Protein AF-A0A4Q3VP09-F1 (afdb_monomer)

Sequence (191 aa):
MNLPRAIVLAGLAGCAVAASAQRLESNSFVRKPVNSRAELLKHFDNDPVVRARYAKHFGASEAAVRDMFSELKTEELKASGRYLVYNYQPDGRIGSRRLFYTRSEKVLTDASGRPVLRLACGNPMVAGFYLPKPPTLVSRTPIVGIPMDEEAELTIIETIEPSAYIETDLAYFVPSEEAAQPLVPTAQLVP

Nearest PDB structures (foldseek):
  1kvz-assembly1_A  TM=5.085E-01  e=4.734E+00  Aquarana catesbeiana
  8apo-assembly1_As  TM=3.497E-01  e=2.730E+00  Polytomella magna

Solvent-accessible surface area (backbone atoms only — not comparable to full-atom values): 12478 Å² total; per-residue (Å²): 138,89,86,82,89,77,89,81,82,80,78,81,82,76,82,79,80,79,77,78,80,66,79,63,55,84,41,35,47,42,95,62,57,26,91,45,66,68,50,44,50,50,46,41,77,74,28,71,68,34,31,53,49,48,21,63,50,36,74,41,54,59,66,59,52,50,53,50,56,70,66,41,39,84,43,55,36,90,58,58,46,75,40,55,36,40,33,40,42,96,88,70,47,78,47,75,44,79,45,80,46,55,49,66,44,56,23,28,17,44,95,86,66,50,60,42,26,36,34,58,34,52,24,34,40,59,70,31,92,65,70,76,76,76,78,81,74,76,77,78,68,79,82,72,86,71,85,89,83,75,90,74,77,80,77,80,76,79,82,78,74,80,76,78,81,79,81,74,80,77,78,76,80,73,81,69,81,82,76,74,68,79,86,72,82,78,81,77,81,79,132

pLDDT: mean 76.1, std 19.12, range [42.34, 96.56]

Mean predicted aligned error: 17.85 Å

Secondary structure (DSSP, 8-state):
---------------------PPPPTT-SSSS---SHHHHHHHHHH-HHHHHHHHHHHTS-HHHHHHHHHH-EEEE-SS-EEEEEEEE-TTSPEEEEEEEE-TT-EEEE-TT--EEEETTT--BSS-S--------------------------------PPPPP-----------GGG------------

Foldseek 3Di:
DDDDDDPPPDDPPDDPPPDPQLDADPQFLFPGWFDDLVSVLVSLVPPVSSLVLLCVFQVHHSVQSSVQSVQWDKDWAPAWDWFWWWGQDPVRDIDIDTDTDGTRQIATAHPVRHGQARRGRRIGRDGNNDGDDDPPPPPPPPCPDDDDDDPPDPPPDDPDPPPDDPPPPPPPPPPDPVPPDDPDDDPDDDD

Radius of gyration: 29.73 Å; Cα contacts (8 Å, |Δi|>4): 210; chains: 1; bounding box: 98×103×40 Å

Structure (mmCIF, N/CA/C/O backbone):
data_AF-A0A4Q3VP09-F1
#
_entry.id   AF-A0A4Q3VP09-F1
#
loop_
_atom_site.group_PDB
_atom_site.id
_atom_site.type_symbol
_atom_site.label_atom_id
_atom_site.label_alt_id
_atom_site.label_comp_id
_atom_site.label_asym_id
_atom_site.label_entity_id
_atom_site.label_seq_id
_atom_site.pdbx_PDB_ins_code
_atom_site.Cartn_x
_atom_site.Cartn_y
_atom_site.Cartn_z
_atom_site.occupancy
_atom_site.B_iso_or_equiv
_atom_site.auth_seq_id
_atom_site.auth_comp_id
_atom_site.auth_asym_id
_atom_site.auth_atom_id
_atom_site.pdbx_PDB_model_num
ATOM 1 N N . MET A 1 1 ? -67.693 37.728 -4.112 1.00 42.34 1 MET A N 1
ATOM 2 C CA . MET A 1 1 ? -67.600 36.305 -3.717 1.00 42.34 1 MET A CA 1
ATOM 3 C C . MET A 1 1 ? -66.131 35.931 -3.658 1.00 42.34 1 MET A C 1
ATOM 5 O O . MET A 1 1 ? -65.449 36.049 -4.663 1.00 42.34 1 MET A O 1
ATOM 9 N N . ASN A 1 2 ? -65.652 35.584 -2.464 1.00 53.09 2 ASN A N 1
ATOM 10 C CA . ASN A 1 2 ? -64.274 35.184 -2.182 1.00 53.09 2 ASN A CA 1
ATOM 11 C C . ASN A 1 2 ? -64.098 33.680 -2.440 1.00 53.09 2 ASN A C 1
ATOM 13 O O . ASN A 1 2 ? -64.934 32.907 -1.975 1.00 53.09 2 ASN A O 1
ATOM 17 N N . LEU A 1 3 ? -62.987 33.265 -3.061 1.00 48.75 3 LEU A N 1
ATOM 18 C CA . LEU A 1 3 ? -62.379 31.956 -2.796 1.00 48.75 3 LEU A CA 1
ATOM 19 C C . LEU A 1 3 ? -60.841 32.019 -2.976 1.00 48.75 3 LEU A C 1
ATOM 21 O O . LEU A 1 3 ? -60.387 32.706 -3.890 1.00 48.75 3 LEU A O 1
ATOM 25 N N . PRO A 1 4 ? -60.038 31.370 -2.106 1.00 67.31 4 PRO A N 1
ATOM 26 C CA . PRO A 1 4 ? -58.605 31.638 -1.956 1.00 67.31 4 PRO A CA 1
ATOM 27 C C . PRO A 1 4 ? -57.710 30.433 -2.329 1.00 67.31 4 PRO A C 1
ATOM 29 O O . PRO A 1 4 ? -58.223 29.370 -2.667 1.00 67.31 4 PRO A O 1
ATOM 32 N N . ARG A 1 5 ? -56.393 30.585 -2.073 1.00 51.34 5 ARG A N 1
ATOM 33 C CA . ARG A 1 5 ? -55.360 29.531 -1.875 1.00 51.34 5 ARG A CA 1
ATOM 34 C C . ARG A 1 5 ? -54.822 28.877 -3.156 1.00 51.34 5 ARG A C 1
ATOM 36 O O . ARG A 1 5 ? -55.572 28.568 -4.058 1.00 51.34 5 ARG A O 1
ATOM 43 N N . ALA A 1 6 ? -53.544 28.552 -3.295 1.00 50.00 6 ALA A N 1
ATOM 44 C CA . ALA A 1 6 ? -52.339 28.752 -2.500 1.00 50.00 6 ALA A CA 1
ATOM 45 C C . ALA A 1 6 ? -51.175 28.406 -3.446 1.00 50.00 6 ALA A C 1
ATOM 47 O O . ALA A 1 6 ? -51.223 27.384 -4.128 1.00 50.00 6 ALA A O 1
ATOM 48 N N . ILE A 1 7 ? -50.143 29.245 -3.503 1.00 54.84 7 ILE A N 1
ATOM 49 C CA . ILE A 1 7 ? -48.912 28.936 -4.235 1.00 54.84 7 ILE A CA 1
ATOM 50 C C . ILE A 1 7 ? -48.104 27.982 -3.351 1.00 54.84 7 ILE A C 1
ATOM 52 O O . ILE A 1 7 ? -47.515 28.398 -2.355 1.00 54.84 7 ILE A O 1
ATOM 56 N N . VAL A 1 8 ? -48.118 26.690 -3.682 1.00 49.97 8 VAL A N 1
ATOM 57 C CA . VAL A 1 8 ? -47.241 25.691 -3.062 1.00 49.97 8 VAL A CA 1
ATOM 58 C C . VAL A 1 8 ? -45.869 25.806 -3.724 1.00 49.97 8 VAL A C 1
ATOM 60 O O . VAL A 1 8 ? -45.614 25.226 -4.775 1.00 49.97 8 VAL A O 1
ATOM 63 N N . LEU A 1 9 ? -44.984 26.590 -3.111 1.00 51.78 9 LEU A N 1
ATOM 64 C CA . LEU A 1 9 ? -43.550 26.566 -3.395 1.00 51.78 9 LEU A CA 1
ATOM 65 C C . LEU A 1 9 ? -42.955 25.320 -2.723 1.00 51.78 9 LEU A C 1
ATOM 67 O O . LEU A 1 9 ? -42.645 25.321 -1.534 1.00 51.78 9 LEU A O 1
ATOM 71 N N . ALA A 1 10 ? -42.841 24.233 -3.485 1.00 54.38 10 ALA A N 1
ATOM 72 C CA . ALA A 1 10 ? -42.110 23.043 -3.068 1.00 54.38 10 ALA A CA 1
ATOM 73 C C . ALA A 1 10 ? -40.602 23.343 -3.099 1.00 54.38 10 ALA A C 1
ATOM 75 O O . ALA A 1 10 ? -39.991 23.442 -4.163 1.00 54.38 10 ALA A O 1
ATOM 76 N N . GLY A 1 11 ? -40.015 23.530 -1.916 1.00 51.22 11 GLY A N 1
ATOM 77 C CA . GLY A 1 11 ? -38.579 23.710 -1.732 1.00 51.22 11 GLY A CA 1
ATOM 78 C C . GLY A 1 11 ? -37.819 22.419 -2.026 1.00 51.22 11 GLY A C 1
ATOM 79 O O . GLY A 1 11 ? -37.934 21.440 -1.289 1.00 51.22 11 GLY A O 1
ATOM 80 N N . LEU A 1 12 ? -37.017 22.426 -3.089 1.00 54.88 12 LEU A N 1
ATOM 81 C CA . LEU A 1 12 ? -36.065 21.361 -3.384 1.00 54.88 12 LEU A CA 1
ATOM 82 C C . LEU A 1 12 ? -34.794 21.603 -2.551 1.00 54.88 12 LEU A C 1
ATOM 84 O O . LEU A 1 12 ? -33.873 22.302 -2.970 1.00 54.88 12 LEU A O 1
ATOM 88 N N . ALA A 1 13 ? -34.762 21.065 -1.332 1.00 54.66 13 ALA A N 1
ATOM 89 C CA . ALA A 1 13 ? -33.556 21.035 -0.512 1.00 54.66 13 ALA A CA 1
ATOM 90 C C . ALA A 1 13 ? -32.581 19.994 -1.090 1.00 54.66 13 ALA A C 1
ATOM 92 O O . ALA A 1 13 ? -32.703 18.795 -0.845 1.00 54.66 13 ALA A O 1
ATOM 93 N N . GLY A 1 14 ? -31.632 20.453 -1.907 1.00 53.84 14 GLY A N 1
ATOM 94 C CA . GLY A 1 14 ? -30.540 19.629 -2.415 1.00 53.84 14 GLY A CA 1
ATOM 95 C C . GLY A 1 14 ? -29.528 19.331 -1.310 1.00 53.84 14 GLY A C 1
ATOM 96 O O . GLY A 1 14 ? -28.769 20.210 -0.907 1.00 53.84 14 GLY A O 1
ATOM 97 N N . CYS A 1 15 ? -29.486 18.087 -0.835 1.00 52.69 15 CYS A N 1
ATOM 98 C CA . CYS A 1 15 ? -28.391 17.596 -0.002 1.00 52.69 15 CYS A CA 1
ATOM 99 C C . CYS A 1 15 ? -27.116 17.501 -0.852 1.00 52.69 15 CYS A C 1
ATOM 101 O O . CYS A 1 15 ? -26.882 16.504 -1.535 1.00 52.69 15 CYS A O 1
ATOM 103 N N . ALA A 1 16 ? -26.283 18.540 -0.819 1.00 55.31 16 ALA A N 1
ATOM 104 C CA . ALA A 1 16 ? -24.926 18.474 -1.339 1.00 55.31 16 ALA A CA 1
ATOM 105 C C . ALA A 1 16 ? -24.096 17.560 -0.425 1.00 55.31 16 ALA A C 1
ATOM 107 O O . ALA A 1 16 ? -23.649 17.964 0.648 1.00 55.31 16 ALA A O 1
ATOM 108 N N . VAL A 1 17 ? -23.908 16.305 -0.836 1.00 53.41 17 VAL A N 1
ATOM 109 C CA . VAL A 1 17 ? -22.959 15.396 -0.187 1.00 53.41 17 VAL A CA 1
ATOM 110 C C . VAL A 1 17 ? -21.559 15.894 -0.535 1.00 53.41 17 VAL A C 1
ATOM 112 O O . VAL A 1 17 ? -21.040 15.629 -1.618 1.00 53.41 17 VAL A O 1
ATOM 115 N N . ALA A 1 18 ? -20.960 16.675 0.361 1.00 48.44 18 ALA A N 1
ATOM 116 C CA . ALA A 1 18 ? -19.573 17.090 0.234 1.00 48.44 18 ALA A CA 1
ATOM 117 C C . ALA A 1 18 ? -18.675 15.850 0.371 1.00 48.44 18 ALA A C 1
ATOM 119 O O . ALA A 1 18 ? -18.437 15.357 1.472 1.00 48.44 18 ALA A O 1
ATOM 120 N N . ALA A 1 19 ? -18.194 15.325 -0.756 1.00 50.81 19 ALA A N 1
ATOM 121 C CA . ALA A 1 19 ? -17.145 14.317 -0.765 1.00 50.81 19 ALA A CA 1
ATOM 122 C C . ALA A 1 19 ? -15.868 14.954 -0.200 1.00 50.81 19 ALA A C 1
ATOM 124 O O . ALA A 1 19 ? -15.259 15.818 -0.835 1.00 50.81 19 ALA A O 1
ATOM 125 N N . SER A 1 20 ? -15.472 14.565 1.011 1.00 51.31 20 SER A N 1
ATOM 126 C CA . SER A 1 20 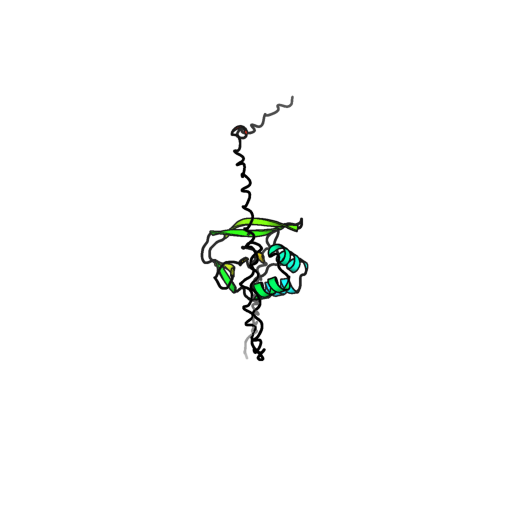? -14.193 14.973 1.581 1.00 51.31 20 SER A CA 1
ATOM 127 C C . SER A 1 20 ? -13.069 14.388 0.724 1.00 51.31 20 SER A C 1
ATOM 129 O O . SER A 1 20 ? -12.870 13.177 0.648 1.00 51.31 20 SER A O 1
ATOM 131 N N . ALA A 1 21 ? -12.332 15.256 0.032 1.00 54.09 21 ALA A N 1
ATOM 132 C CA . ALA A 1 21 ? -11.145 14.857 -0.708 1.00 54.09 21 ALA A CA 1
ATOM 133 C C . ALA A 1 21 ? -10.070 14.421 0.298 1.00 54.09 21 ALA A C 1
ATOM 135 O O . ALA A 1 21 ? -9.404 15.249 0.920 1.00 54.09 21 ALA A O 1
ATOM 136 N N . GLN A 1 22 ? -9.929 13.111 0.496 1.00 62.81 22 GLN A N 1
ATOM 137 C CA . GLN A 1 22 ? -8.911 12.543 1.371 1.00 62.81 22 GLN A CA 1
ATOM 138 C C . GLN A 1 22 ? -7.529 12.957 0.848 1.00 62.81 22 GLN A C 1
ATOM 140 O O . GLN A 1 22 ? -7.195 12.717 -0.310 1.00 62.81 22 GLN A O 1
ATOM 145 N N . ARG A 1 23 ? -6.733 13.662 1.658 1.00 62.22 23 ARG A N 1
ATOM 146 C CA . ARG A 1 23 ? -5.448 14.207 1.200 1.00 62.22 23 ARG A CA 1
ATOM 147 C C . ARG A 1 23 ? -4.450 13.066 1.012 1.00 62.22 23 ARG A C 1
ATOM 149 O O . ARG A 1 23 ? -4.151 12.349 1.963 1.00 62.22 23 ARG A O 1
ATOM 156 N N . LEU A 1 24 ? -3.933 12.910 -0.205 1.00 75.94 24 LEU A N 1
ATOM 157 C CA . LEU A 1 24 ? -2.886 11.934 -0.486 1.00 75.94 24 LEU A CA 1
ATOM 158 C C . LEU A 1 24 ? -1.606 12.335 0.254 1.00 75.94 24 LEU A C 1
ATOM 160 O O . LEU A 1 24 ? -1.149 13.475 0.148 1.00 75.94 24 LEU A O 1
ATOM 164 N N . GLU A 1 25 ? -1.037 11.406 1.011 1.00 68.19 25 GLU A N 1
ATOM 165 C CA . GLU A 1 25 ? 0.240 11.636 1.681 1.00 68.19 25 GLU A CA 1
ATOM 166 C C . GLU A 1 25 ? 1.386 11.709 0.669 1.00 68.19 25 GLU A C 1
ATOM 168 O O . GLU A 1 25 ? 1.352 11.079 -0.393 1.00 68.19 25 GLU A O 1
ATOM 173 N N . SER A 1 26 ? 2.422 12.481 1.004 1.00 72.56 26 SER A N 1
ATOM 174 C CA . SER A 1 26 ? 3.636 12.529 0.195 1.00 72.56 26 SER A CA 1
ATOM 175 C C . SER A 1 26 ? 4.268 11.138 0.102 1.00 72.56 26 SER A C 1
ATOM 177 O O . SER A 1 26 ? 4.232 10.354 1.051 1.00 72.56 26 SER A O 1
ATOM 179 N N . ASN A 1 27 ? 4.852 10.834 -1.059 1.00 85.62 27 ASN A N 1
ATOM 180 C CA . ASN A 1 27 ? 5.553 9.572 -1.320 1.00 85.62 27 ASN A CA 1
ATOM 181 C C . ASN A 1 27 ? 4.650 8.328 -1.203 1.00 85.62 27 ASN A C 1
ATOM 183 O O . ASN A 1 27 ? 5.103 7.240 -0.844 1.00 85.62 27 ASN A O 1
ATOM 187 N N . SER A 1 28 ? 3.362 8.495 -1.520 1.00 89.69 28 SER A N 1
ATOM 188 C CA . SER A 1 28 ? 2.406 7.396 -1.605 1.00 89.69 28 SER A CA 1
ATOM 189 C C . SER A 1 28 ? 2.685 6.472 -2.796 1.00 89.69 28 SER A C 1
ATOM 191 O O . SER A 1 28 ? 3.120 6.908 -3.869 1.00 89.69 28 SER A O 1
ATOM 193 N N . PHE A 1 29 ? 2.408 5.180 -2.609 1.00 93.62 29 PHE A N 1
ATOM 194 C CA . PHE A 1 29 ? 2.477 4.183 -3.676 1.00 93.62 29 PHE A CA 1
ATOM 195 C C . PHE A 1 29 ? 1.424 4.422 -4.761 1.00 93.62 29 PHE A C 1
ATOM 197 O O . PHE A 1 29 ? 1.745 4.342 -5.951 1.00 93.62 29 PHE A O 1
ATOM 204 N N . VAL A 1 30 ? 0.207 4.799 -4.365 1.00 94.19 30 VAL A N 1
ATOM 205 C CA . VAL A 1 30 ? -0.853 5.215 -5.290 1.00 94.19 30 VAL A CA 1
ATOM 206 C C . VAL A 1 30 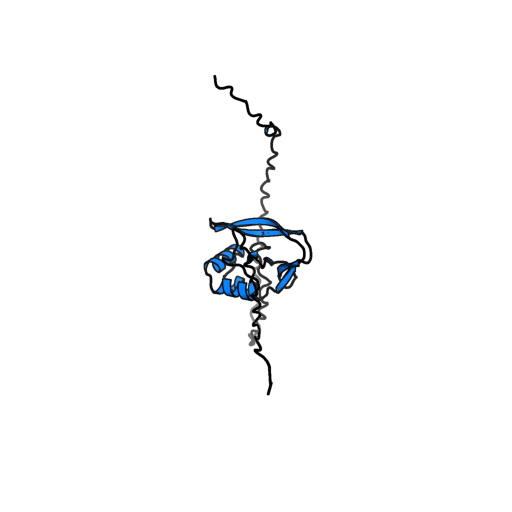? -0.697 6.691 -5.665 1.00 94.19 30 VAL A C 1
ATOM 208 O O . VAL A 1 30 ? -0.095 7.482 -4.944 1.00 94.19 30 VAL A O 1
ATOM 211 N N . ARG A 1 31 ? -1.241 7.090 -6.819 1.00 90.56 31 ARG A N 1
ATOM 212 C CA . ARG A 1 31 ? -1.226 8.497 -7.272 1.00 90.56 31 ARG A CA 1
ATOM 213 C C . ARG A 1 31 ? -2.510 9.263 -6.952 1.00 90.56 31 ARG A C 1
ATOM 215 O O . ARG A 1 31 ? -2.590 10.462 -7.202 1.00 90.56 31 ARG A O 1
ATOM 222 N N . LYS A 1 32 ? -3.514 8.573 -6.415 1.00 89.75 32 LYS A N 1
ATOM 223 C CA . LYS A 1 32 ? -4.802 9.120 -5.980 1.00 89.75 32 LYS A CA 1
ATOM 224 C C . LYS A 1 32 ? -5.255 8.366 -4.725 1.00 89.75 32 LYS A C 1
ATOM 226 O O . LYS A 1 32 ? -4.939 7.178 -4.628 1.00 89.75 32 LYS A O 1
ATOM 231 N N . PRO A 1 33 ? -5.984 9.015 -3.803 1.00 87.69 33 PRO A N 1
ATOM 232 C CA . PRO A 1 33 ? -6.538 8.348 -2.628 1.00 87.69 33 PRO A CA 1
ATOM 233 C C . PRO A 1 33 ? -7.389 7.141 -3.021 1.00 87.69 33 PRO A C 1
ATOM 235 O O . PRO A 1 33 ? -8.056 7.168 -4.057 1.00 87.69 33 PRO A O 1
ATOM 238 N N . VAL A 1 34 ? -7.364 6.102 -2.191 1.00 90.44 34 VAL A N 1
ATOM 239 C CA . VAL A 1 34 ? -8.206 4.912 -2.343 1.00 90.44 34 VAL A CA 1
ATOM 240 C C . VAL A 1 34 ? -8.946 4.645 -1.041 1.00 90.44 34 VAL A C 1
ATOM 242 O O . VAL A 1 34 ? -8.375 4.703 0.044 1.00 90.44 34 VAL A O 1
ATOM 245 N N . ASN A 1 35 ? -10.240 4.374 -1.154 1.00 89.94 35 ASN A N 1
ATOM 246 C CA . ASN A 1 35 ? -11.162 4.200 -0.032 1.00 89.94 35 ASN A CA 1
ATOM 247 C C . ASN A 1 35 ? -11.675 2.763 0.082 1.00 89.94 35 ASN A C 1
ATOM 249 O O . ASN A 1 35 ? -12.408 2.436 1.015 1.00 89.94 35 ASN A O 1
ATOM 253 N N . SER A 1 36 ? -11.313 1.898 -0.866 1.00 93.69 36 SER A N 1
ATOM 254 C CA . SER A 1 36 ? -11.679 0.486 -0.866 1.00 93.69 36 SER A CA 1
ATOM 255 C C . SER A 1 36 ? -10.642 -0.369 -1.594 1.00 93.69 36 SER A C 1
ATOM 257 O O . SER A 1 36 ? -9.867 0.118 -2.420 1.00 93.69 36 SER A O 1
ATOM 259 N N . ARG A 1 37 ? -10.664 -1.679 -1.329 1.00 95.62 37 ARG A N 1
ATOM 260 C CA . ARG A 1 37 ? -9.876 -2.666 -2.082 1.00 95.62 37 ARG A CA 1
ATOM 261 C C . ARG A 1 37 ? -10.171 -2.626 -3.584 1.00 95.62 37 ARG A C 1
ATOM 263 O O . ARG A 1 37 ? -9.259 -2.764 -4.389 1.00 95.62 37 ARG A O 1
ATOM 270 N N . ALA A 1 38 ? -11.436 -2.436 -3.963 1.00 95.50 38 ALA A N 1
ATOM 271 C CA . ALA A 1 38 ? -11.838 -2.375 -5.366 1.00 95.50 38 ALA A CA 1
ATOM 272 C C . ALA A 1 38 ? -11.223 -1.159 -6.078 1.00 95.50 38 ALA A C 1
ATOM 274 O O . ALA A 1 38 ? -10.753 -1.279 -7.206 1.00 95.50 38 ALA A O 1
ATOM 275 N N . GLU A 1 39 ? -11.168 -0.006 -5.407 1.00 94.19 39 GLU A N 1
ATOM 276 C CA . GLU A 1 39 ? -10.489 1.184 -5.931 1.00 94.19 39 GLU A CA 1
ATOM 277 C C . GLU A 1 39 ? -8.975 0.986 -6.035 1.00 94.19 39 GLU A C 1
ATOM 279 O O . GLU A 1 39 ? -8.385 1.385 -7.038 1.00 94.19 39 GLU A O 1
ATOM 284 N N . LEU A 1 40 ? -8.353 0.320 -5.055 1.00 95.56 40 LEU A N 1
ATOM 285 C CA . LEU A 1 40 ? -6.940 -0.050 -5.134 1.00 95.56 40 LEU A CA 1
ATOM 286 C C . LEU A 1 40 ? -6.661 -0.949 -6.342 1.00 95.56 40 LEU A C 1
ATOM 288 O O . LEU A 1 40 ? -5.757 -0.644 -7.114 1.00 95.56 40 LEU A O 1
ATOM 292 N N . LEU A 1 41 ? -7.442 -2.017 -6.531 1.00 96.44 41 LEU A N 1
ATOM 293 C CA . LEU A 1 41 ? -7.306 -2.910 -7.685 1.00 96.44 41 LEU A CA 1
ATOM 294 C C . LEU A 1 41 ? -7.526 -2.156 -8.997 1.00 96.44 41 LEU A C 1
ATOM 296 O O . LEU A 1 41 ? -6.748 -2.312 -9.928 1.00 96.44 41 LEU A O 1
ATOM 300 N N . LYS A 1 42 ? -8.514 -1.258 -9.055 1.00 95.62 42 LYS A N 1
ATOM 301 C CA . LYS A 1 42 ? -8.732 -0.401 -10.224 1.00 95.62 42 LYS A CA 1
ATOM 302 C C . LYS A 1 42 ? -7.534 0.510 -10.496 1.00 95.62 42 LYS A C 1
ATOM 304 O O . LYS A 1 42 ? -7.178 0.703 -11.655 1.00 95.62 42 LYS A O 1
ATOM 309 N N . HIS A 1 43 ? -6.924 1.098 -9.469 1.00 94.00 43 HIS A N 1
ATOM 310 C CA . HIS A 1 43 ? -5.714 1.905 -9.638 1.00 94.00 43 HIS A CA 1
ATOM 311 C C . HIS A 1 43 ? -4.541 1.053 -10.100 1.00 94.00 43 HIS A C 1
ATOM 313 O O . HIS A 1 43 ? -3.854 1.450 -11.031 1.00 94.00 43 HIS A O 1
ATOM 319 N N . PHE A 1 44 ? -4.350 -0.118 -9.500 1.00 96.19 44 PHE A N 1
ATOM 320 C CA . PHE A 1 44 ? -3.332 -1.066 -9.923 1.00 96.19 44 PHE A CA 1
ATOM 321 C C . PHE A 1 44 ? -3.516 -1.438 -11.401 1.00 96.19 44 PHE A C 1
ATOM 323 O O . PHE A 1 44 ? -2.608 -1.260 -12.200 1.00 96.19 44 PHE A O 1
ATOM 330 N N . ASP A 1 45 ? -4.714 -1.845 -11.811 1.00 96.44 45 ASP A N 1
ATOM 331 C CA . ASP A 1 45 ? -4.972 -2.314 -13.174 1.00 96.44 45 ASP A CA 1
ATOM 332 C C . ASP A 1 45 ? -4.801 -1.201 -14.228 1.00 96.44 45 ASP A C 1
ATOM 334 O O . ASP A 1 45 ? -4.307 -1.463 -15.325 1.00 96.44 45 ASP A O 1
ATOM 338 N N . ASN A 1 46 ? -5.140 0.051 -13.896 1.00 96.56 46 ASN A N 1
ATOM 339 C CA . ASN A 1 46 ? -5.138 1.167 -14.852 1.00 96.56 46 ASN A CA 1
ATOM 340 C C . ASN A 1 46 ? -3.871 2.036 -14.834 1.00 96.56 46 ASN A C 1
ATOM 342 O O . ASN A 1 46 ? -3.711 2.885 -15.711 1.00 96.56 46 ASN A O 1
ATOM 346 N N . ASP A 1 47 ? -2.990 1.882 -13.843 1.00 96.25 47 ASP A N 1
ATOM 347 C CA . ASP A 1 47 ? -1.850 2.776 -13.646 1.00 96.25 47 ASP A CA 1
ATOM 348 C C . ASP A 1 47 ? -0.513 2.014 -13.630 1.00 96.25 47 ASP A C 1
ATOM 350 O O . ASP A 1 47 ? -0.132 1.449 -12.598 1.00 96.25 47 ASP A O 1
ATOM 354 N N . PRO A 1 48 ? 0.256 2.031 -14.738 1.00 95.88 48 PRO A N 1
ATOM 355 C CA . PRO A 1 48 ? 1.504 1.275 -14.833 1.00 95.88 48 PRO A CA 1
ATOM 356 C C . PRO A 1 48 ? 2.563 1.743 -13.826 1.00 95.88 48 PRO A C 1
ATOM 358 O O . PRO A 1 48 ? 3.384 0.945 -13.382 1.00 95.88 48 PRO A O 1
ATOM 361 N N . VAL A 1 49 ? 2.532 3.015 -13.405 1.00 94.81 49 VAL A N 1
ATOM 362 C CA . VAL A 1 49 ? 3.458 3.524 -12.382 1.00 94.81 49 VAL A CA 1
ATOM 363 C C . VAL A 1 49 ? 3.142 2.892 -11.031 1.00 94.81 49 VAL A C 1
ATOM 365 O O . VAL A 1 49 ? 4.050 2.518 -10.293 1.00 94.81 49 VAL A O 1
ATOM 368 N N . VAL A 1 50 ? 1.858 2.749 -10.704 1.00 96.00 50 VAL A N 1
ATOM 369 C CA . VAL A 1 50 ? 1.425 2.121 -9.452 1.00 96.00 50 VAL A CA 1
ATOM 370 C C . VAL A 1 50 ? 1.781 0.635 -9.446 1.00 96.00 50 VAL A C 1
ATOM 372 O O . VAL A 1 50 ? 2.325 0.162 -8.447 1.00 96.00 50 VAL A O 1
ATOM 375 N N . ARG A 1 51 ? 1.572 -0.082 -10.561 1.00 96.25 51 ARG A N 1
ATOM 376 C CA . ARG A 1 51 ? 1.992 -1.490 -10.676 1.00 96.25 51 ARG A CA 1
ATOM 377 C C . ARG A 1 51 ? 3.484 -1.662 -10.455 1.00 96.25 51 ARG A C 1
ATOM 379 O O . ARG A 1 51 ? 3.876 -2.426 -9.577 1.00 96.25 51 ARG A O 1
ATOM 386 N N . ALA A 1 52 ? 4.303 -0.887 -11.164 1.00 95.25 52 ALA A N 1
ATOM 387 C CA . ALA A 1 52 ? 5.755 -0.964 -11.061 1.00 95.25 52 ALA A CA 1
ATOM 388 C C . ALA A 1 52 ? 6.258 -0.682 -9.636 1.00 95.25 52 ALA A C 1
ATOM 390 O O . ALA A 1 52 ? 7.159 -1.362 -9.147 1.00 95.25 52 ALA A O 1
ATOM 391 N N . ARG A 1 53 ? 5.656 0.289 -8.933 1.00 95.62 53 ARG A N 1
ATOM 392 C CA . ARG A 1 53 ? 5.999 0.595 -7.535 1.00 95.62 53 ARG A CA 1
ATOM 393 C C . ARG A 1 53 ? 5.747 -0.595 -6.621 1.00 95.62 53 ARG A C 1
ATOM 395 O O . ARG A 1 53 ? 6.632 -0.963 -5.851 1.00 95.62 53 ARG A O 1
ATOM 402 N N . TYR A 1 54 ? 4.563 -1.196 -6.704 1.00 95.69 54 TYR A N 1
ATOM 403 C CA . TYR A 1 54 ? 4.234 -2.341 -5.863 1.00 95.69 54 TYR A CA 1
ATOM 404 C C . TYR A 1 54 ? 5.021 -3.593 -6.245 1.00 95.69 54 TYR A C 1
ATOM 406 O O . TYR A 1 54 ? 5.532 -4.250 -5.348 1.00 95.69 54 TYR A O 1
ATOM 414 N N . ALA A 1 55 ? 5.196 -3.885 -7.536 1.00 93.69 55 ALA A N 1
ATOM 415 C CA . ALA A 1 55 ? 6.046 -4.983 -7.998 1.00 93.69 55 ALA A CA 1
ATOM 416 C C . ALA A 1 55 ? 7.478 -4.844 -7.461 1.00 93.69 55 ALA A C 1
ATOM 418 O O . ALA A 1 55 ? 8.037 -5.794 -6.919 1.00 93.69 55 ALA A O 1
ATOM 419 N N . LYS A 1 56 ? 8.038 -3.626 -7.508 1.00 93.81 56 LYS A N 1
ATOM 420 C CA . LYS A 1 56 ? 9.351 -3.322 -6.928 1.00 93.81 56 LYS A CA 1
ATOM 421 C C . LYS A 1 56 ? 9.386 -3.524 -5.415 1.00 93.81 56 LYS A C 1
ATOM 423 O O . LYS A 1 56 ? 10.358 -4.070 -4.909 1.00 93.81 56 LYS A O 1
ATOM 428 N N . HIS A 1 57 ? 8.360 -3.070 -4.693 1.00 94.75 57 HIS A N 1
ATOM 429 C CA . HIS A 1 57 ? 8.300 -3.235 -3.238 1.00 94.75 57 HIS A CA 1
ATOM 430 C C . HIS A 1 57 ? 8.201 -4.693 -2.840 1.00 94.75 57 HIS A C 1
ATOM 432 O O . HIS A 1 57 ? 8.972 -5.125 -1.996 1.00 94.75 57 HIS A O 1
ATOM 438 N N . PHE A 1 58 ? 7.293 -5.438 -3.466 1.00 93.75 58 PHE A N 1
ATOM 439 C CA . PHE A 1 58 ? 7.037 -6.832 -3.130 1.00 93.75 58 PHE A CA 1
ATOM 440 C C . PHE A 1 58 ? 8.017 -7.822 -3.781 1.00 93.75 58 PHE A C 1
ATOM 442 O O . PHE A 1 58 ? 7.926 -9.021 -3.545 1.00 93.75 58 PHE A O 1
ATOM 449 N N . GL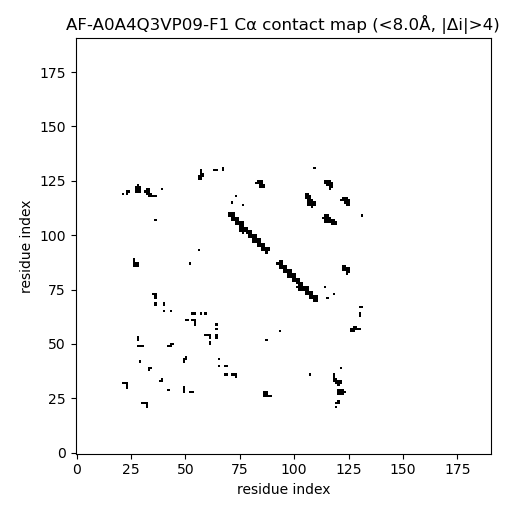Y A 1 59 ? 8.943 -7.349 -4.623 1.00 92.44 59 GLY A N 1
ATOM 450 C CA . GLY A 1 59 ? 9.877 -8.220 -5.344 1.00 92.44 59 GLY A CA 1
ATOM 451 C C . GLY A 1 59 ? 9.176 -9.317 -6.155 1.00 92.44 59 GLY A C 1
ATOM 452 O O . GLY A 1 59 ? 9.720 -10.405 -6.314 1.00 92.44 59 GLY A O 1
ATOM 453 N N . ALA A 1 60 ? 7.953 -9.053 -6.621 1.00 90.19 60 ALA A N 1
ATOM 454 C CA . ALA A 1 60 ? 7.056 -10.034 -7.220 1.00 90.19 60 ALA A CA 1
ATOM 455 C C . ALA A 1 60 ? 6.521 -9.539 -8.568 1.00 90.19 60 ALA A C 1
ATOM 457 O O . ALA A 1 60 ? 6.553 -8.343 -8.868 1.00 90.19 60 ALA A O 1
ATOM 458 N N . SER A 1 61 ? 6.011 -10.462 -9.389 1.00 93.12 61 SER A N 1
ATOM 459 C CA . SER A 1 61 ? 5.376 -10.095 -10.656 1.00 93.12 61 SER A CA 1
ATOM 460 C C . SER A 1 61 ? 4.114 -9.259 -10.418 1.00 93.12 61 SER A C 1
ATOM 462 O O . SER A 1 61 ? 3.437 -9.404 -9.399 1.00 93.12 61 SER A O 1
ATOM 464 N N . GLU A 1 62 ? 3.760 -8.400 -11.379 1.00 94.12 62 GLU A N 1
ATOM 465 C CA . GLU A 1 62 ? 2.545 -7.577 -11.282 1.00 94.12 62 GLU A CA 1
ATOM 466 C C . GLU A 1 62 ? 1.286 -8.436 -11.079 1.00 94.12 62 GLU A C 1
ATOM 468 O O . GLU A 1 62 ? 0.411 -8.064 -10.301 1.00 94.12 62 GLU A O 1
ATOM 473 N N . ALA A 1 63 ? 1.223 -9.610 -11.718 1.00 93.25 63 ALA A N 1
ATOM 474 C CA . ALA A 1 63 ? 0.137 -10.572 -11.543 1.00 93.25 63 ALA A CA 1
ATOM 475 C C . ALA A 1 63 ? 0.063 -11.102 -10.102 1.00 93.25 63 ALA A C 1
ATOM 477 O O . ALA A 1 63 ? -0.997 -11.041 -9.489 1.00 93.25 63 ALA A O 1
ATOM 478 N N . ALA A 1 64 ? 1.191 -11.523 -9.520 1.00 91.94 64 ALA A N 1
ATOM 479 C CA . ALA A 1 64 ? 1.220 -12.027 -8.146 1.00 91.94 64 ALA A CA 1
ATOM 480 C C . ALA A 1 64 ? 0.817 -10.950 -7.123 1.00 91.94 64 ALA A C 1
ATOM 482 O O . ALA A 1 64 ? 0.074 -11.223 -6.182 1.00 91.94 64 ALA A O 1
ATOM 483 N N . VAL A 1 65 ? 1.261 -9.704 -7.324 1.00 94.19 65 VAL A N 1
ATOM 484 C CA . VAL A 1 65 ? 0.855 -8.570 -6.478 1.00 94.19 65 VAL A CA 1
ATOM 485 C C . VAL A 1 65 ? -0.643 -8.296 -6.603 1.00 94.19 65 VAL A C 1
ATOM 487 O O . VAL A 1 65 ? -1.317 -8.046 -5.602 1.00 94.19 65 VAL A O 1
ATOM 490 N N . ARG A 1 66 ? -1.178 -8.353 -7.824 1.00 95.19 66 ARG A N 1
ATOM 491 C CA . ARG A 1 66 ? -2.607 -8.178 -8.075 1.00 95.19 66 ARG A CA 1
ATOM 492 C C . ARG A 1 66 ? -3.438 -9.254 -7.379 1.00 95.19 66 ARG A C 1
ATOM 494 O O . ARG A 1 66 ? -4.436 -8.925 -6.735 1.00 95.19 66 ARG A O 1
ATOM 501 N N . ASP A 1 67 ? -3.022 -10.511 -7.492 1.00 93.69 67 ASP A N 1
ATOM 502 C CA . ASP A 1 67 ? -3.695 -11.649 -6.869 1.00 93.69 67 ASP A CA 1
ATOM 503 C C . ASP A 1 67 ? -3.680 -11.509 -5.348 1.00 93.69 67 ASP A C 1
ATOM 505 O O . ASP A 1 67 ? -4.735 -11.552 -4.716 1.00 93.69 67 ASP A O 1
ATOM 509 N N . MET A 1 68 ? -2.529 -11.167 -4.768 1.00 93.25 68 MET A N 1
ATOM 510 C CA . MET A 1 68 ? -2.420 -10.833 -3.350 1.00 93.25 68 MET A CA 1
ATOM 511 C C . MET A 1 68 ? -3.397 -9.721 -2.941 1.00 93.25 68 MET A C 1
ATOM 513 O O . MET A 1 68 ? -4.112 -9.864 -1.951 1.00 93.25 68 MET A O 1
ATOM 517 N N . PHE A 1 69 ? -3.473 -8.613 -3.687 1.00 95.00 69 PHE A N 1
ATOM 518 C CA . PHE A 1 69 ? -4.416 -7.526 -3.387 1.00 95.00 69 PHE A CA 1
ATOM 519 C C . PHE A 1 69 ? -5.880 -7.970 -3.456 1.00 95.00 69 PHE A C 1
ATOM 521 O O . PHE A 1 69 ? -6.715 -7.419 -2.734 1.00 95.00 69 PHE A O 1
ATOM 528 N N . SER A 1 70 ? -6.201 -8.959 -4.292 1.00 94.69 70 SER A N 1
ATOM 529 C CA . SER A 1 70 ? -7.550 -9.516 -4.410 1.00 94.69 70 SER A CA 1
ATOM 530 C C . SER A 1 70 ? -7.982 -10.323 -3.180 1.00 94.69 70 SER A C 1
ATOM 532 O O . SER A 1 70 ? -9.177 -10.382 -2.872 1.00 94.69 70 SER A O 1
ATOM 534 N N . GLU A 1 71 ? -7.024 -10.868 -2.431 1.00 93.31 71 GLU A N 1
ATOM 535 C CA . GLU A 1 71 ? -7.263 -11.656 -1.219 1.00 93.31 71 GLU A CA 1
ATOM 536 C C . GLU A 1 71 ? -7.369 -10.799 0.045 1.00 93.31 71 GLU A C 1
ATOM 538 O O . GLU A 1 71 ? -7.974 -11.226 1.033 1.00 93.31 71 GLU A O 1
ATOM 543 N N . LEU A 1 72 ? -6.827 -9.577 0.023 1.00 94.88 72 LEU A N 1
ATOM 544 C CA . LEU A 1 72 ? -6.865 -8.693 1.185 1.00 94.88 72 LEU A CA 1
ATOM 545 C C . LEU A 1 72 ? -8.300 -8.324 1.572 1.00 94.88 72 LEU A C 1
ATOM 547 O O . LEU A 1 72 ? -9.193 -8.225 0.727 1.00 94.88 72 LEU A O 1
ATOM 551 N N . LYS A 1 73 ? -8.524 -8.055 2.855 1.00 95.56 73 LYS A N 1
ATOM 552 C CA . LYS A 1 73 ? -9.815 -7.628 3.403 1.00 95.56 73 LYS A CA 1
ATOM 553 C C . LYS A 1 73 ? -9.723 -6.208 3.921 1.00 95.56 73 LYS A C 1
ATOM 555 O O . LYS A 1 73 ? -8.714 -5.815 4.489 1.00 95.56 73 LYS A O 1
ATOM 560 N N . THR A 1 74 ? -10.774 -5.422 3.713 1.00 96.25 74 THR A N 1
ATOM 561 C CA . THR A 1 74 ? -10.866 -4.096 4.326 1.00 96.25 74 THR A CA 1
ATOM 562 C C . THR A 1 74 ? -11.292 -4.248 5.774 1.00 96.25 74 THR A C 1
ATOM 564 O O . THR A 1 74 ? -12.397 -4.708 6.048 1.00 96.25 74 THR A O 1
ATOM 567 N N . GLU A 1 75 ? -10.410 -3.851 6.681 1.00 95.62 75 GLU A N 1
ATOM 568 C CA . GLU A 1 75 ? -10.620 -3.917 8.121 1.00 95.62 75 GLU A CA 1
ATOM 569 C C . GLU A 1 75 ? -10.127 -2.630 8.787 1.00 95.62 75 GLU A C 1
ATOM 571 O O . GLU A 1 75 ? -9.505 -1.761 8.171 1.00 95.62 75 GLU A O 1
ATOM 576 N N . GLU A 1 76 ? -10.421 -2.509 10.072 1.00 95.75 76 GLU A N 1
ATOM 577 C CA . GLU A 1 76 ? -9.944 -1.434 10.924 1.00 95.75 76 GLU A CA 1
ATOM 578 C C . GLU A 1 76 ? -8.822 -1.931 11.841 1.00 95.75 76 GLU A C 1
ATOM 580 O O . GLU A 1 76 ? -8.834 -3.076 12.303 1.00 95.75 76 GLU A O 1
ATOM 585 N N . LEU A 1 77 ? -7.855 -1.062 12.150 1.00 95.25 77 LEU A N 1
ATOM 586 C CA . LEU A 1 77 ? -6.816 -1.387 13.124 1.00 95.25 77 LEU A CA 1
ATOM 587 C C . LEU A 1 77 ? -7.434 -1.692 14.493 1.00 95.25 77 LEU A C 1
ATOM 589 O O . LEU A 1 77 ? -8.109 -0.851 15.090 1.00 95.25 77 LEU A O 1
ATOM 593 N N . LYS A 1 78 ? -7.126 -2.882 15.020 1.00 92.38 78 LYS A N 1
ATOM 594 C CA . LYS A 1 78 ? -7.627 -3.378 16.314 1.00 92.38 78 LYS A CA 1
ATOM 595 C C . LYS A 1 78 ? -7.037 -2.631 17.514 1.00 92.38 78 LYS A C 1
ATOM 597 O O . LYS A 1 78 ? -7.670 -2.562 18.564 1.00 92.38 78 LYS A O 1
ATOM 602 N N . ALA A 1 79 ? -5.849 -2.048 17.358 1.00 92.00 79 ALA A N 1
ATOM 603 C CA . ALA A 1 79 ? -5.158 -1.306 18.405 1.00 92.00 79 ALA A CA 1
ATOM 604 C C . ALA A 1 79 ? -4.405 -0.095 17.841 1.00 92.00 79 ALA A C 1
ATOM 606 O O . ALA A 1 79 ? -3.873 -0.133 16.728 1.00 92.00 79 ALA A O 1
ATOM 607 N N . SER A 1 80 ? -4.330 0.968 18.642 1.00 95.19 80 SER A N 1
ATOM 608 C CA . SER A 1 80 ? -3.424 2.087 18.383 1.00 95.19 80 SER A CA 1
ATOM 609 C C . SER A 1 80 ? -1.977 1.642 18.596 1.00 95.19 80 SER A C 1
ATOM 611 O O . SER A 1 80 ? -1.697 0.866 19.509 1.00 95.19 80 SER A O 1
ATOM 613 N N . GLY A 1 81 ? -1.041 2.146 17.799 1.00 95.12 81 GLY A N 1
ATOM 614 C CA . GLY A 1 81 ? 0.360 1.755 17.929 1.00 95.12 81 GLY A CA 1
ATOM 615 C C . GLY A 1 81 ? 1.260 2.346 16.858 1.00 95.12 81 GLY A C 1
ATOM 616 O O . GLY A 1 81 ? 0.814 3.087 15.982 1.00 95.12 81 GLY A O 1
ATOM 617 N N . ARG A 1 82 ? 2.555 2.018 16.936 1.00 95.50 82 ARG A N 1
ATOM 618 C CA . ARG A 1 82 ? 3.529 2.385 15.904 1.00 95.50 82 ARG A CA 1
ATOM 619 C C . ARG A 1 82 ? 3.626 1.280 14.864 1.00 95.50 82 ARG A C 1
ATOM 621 O O . ARG A 1 82 ? 4.036 0.169 15.183 1.00 95.50 82 ARG A O 1
ATOM 628 N N . TYR A 1 83 ? 3.332 1.622 13.621 1.00 94.50 83 TYR A N 1
ATOM 629 C CA . TYR A 1 83 ? 3.397 0.716 12.486 1.00 94.50 83 TYR A CA 1
ATOM 630 C C . TYR A 1 83 ? 4.530 1.122 11.558 1.00 94.50 83 TYR A C 1
ATOM 632 O O . TYR A 1 83 ? 4.818 2.310 11.381 1.00 94.50 83 TYR A O 1
ATOM 640 N N . LEU A 1 84 ? 5.189 0.125 10.976 1.00 94.19 84 LEU A N 1
ATOM 641 C CA . LEU A 1 84 ? 6.112 0.356 9.879 1.00 94.19 84 LEU A CA 1
ATOM 642 C C . LEU A 1 84 ? 5.294 0.672 8.628 1.00 94.19 84 LEU A C 1
ATOM 644 O O . LEU A 1 84 ? 4.326 -0.022 8.337 1.00 94.19 84 LEU A O 1
ATOM 648 N N . VAL A 1 85 ? 5.667 1.727 7.917 1.00 94.50 85 VAL A N 1
ATOM 649 C CA . VAL A 1 85 ? 5.004 2.167 6.690 1.00 94.50 85 VAL A CA 1
ATOM 650 C C . VAL A 1 85 ? 6.066 2.440 5.652 1.00 94.50 85 VAL A C 1
ATOM 652 O O . VAL A 1 85 ? 7.047 3.133 5.929 1.00 94.50 85 VAL A O 1
ATOM 655 N N . TYR A 1 86 ? 5.871 1.893 4.464 1.00 95.12 86 TYR A N 1
ATOM 656 C CA . TYR A 1 86 ? 6.762 2.074 3.337 1.00 95.12 86 TYR A CA 1
ATOM 657 C C . TYR A 1 86 ? 6.244 3.177 2.426 1.00 95.12 86 TYR A C 1
ATOM 659 O O . TYR A 1 86 ? 5.046 3.311 2.185 1.00 95.12 86 TYR A O 1
ATOM 667 N N . ASN A 1 87 ? 7.171 3.972 1.911 1.00 93.56 87 ASN A N 1
ATOM 668 C CA . ASN A 1 87 ? 6.890 5.122 1.062 1.00 93.56 87 ASN A CA 1
ATOM 669 C C . ASN A 1 87 ? 7.840 5.117 -0.135 1.00 93.56 87 ASN A C 1
ATOM 671 O O . ASN A 1 87 ? 9.020 4.776 -0.006 1.00 93.56 87 ASN A O 1
ATOM 675 N N . TYR A 1 88 ? 7.310 5.508 -1.288 1.00 92.94 88 TYR A N 1
ATOM 676 C CA . TYR A 1 88 ? 8.024 5.527 -2.554 1.00 92.94 88 TYR A CA 1
ATOM 677 C C . TYR A 1 88 ? 8.613 6.912 -2.807 1.00 92.94 88 TYR A C 1
ATOM 679 O O . TYR A 1 88 ? 7.886 7.889 -2.992 1.00 92.94 88 TYR A O 1
ATOM 687 N N . GLN A 1 89 ? 9.936 7.000 -2.800 1.00 92.31 89 GLN A N 1
ATOM 688 C CA . GLN A 1 89 ? 10.661 8.254 -2.941 1.00 92.31 89 GLN A CA 1
ATOM 689 C C . GLN A 1 89 ? 10.712 8.700 -4.417 1.00 92.31 89 GLN A C 1
ATOM 691 O O . GLN A 1 89 ? 10.630 7.860 -5.319 1.00 92.31 89 GLN A O 1
ATOM 696 N N . PRO A 1 90 ? 10.869 10.009 -4.698 1.00 86.38 90 PRO A N 1
ATOM 697 C CA . PRO A 1 90 ? 10.949 10.520 -6.071 1.00 86.38 90 PRO A CA 1
ATOM 698 C C . PRO A 1 90 ? 12.116 9.951 -6.892 1.00 86.38 90 PRO A C 1
ATOM 700 O O . PRO A 1 90 ? 11.989 9.797 -8.101 1.00 86.38 90 PRO A O 1
ATOM 703 N N . ASP A 1 91 ? 13.220 9.589 -6.235 1.00 89.06 91 ASP A N 1
ATOM 704 C CA . ASP A 1 91 ? 14.398 8.936 -6.831 1.00 89.06 91 ASP A CA 1
ATOM 705 C C . ASP A 1 91 ? 14.191 7.429 -7.100 1.00 89.06 91 ASP A C 1
ATOM 707 O O . ASP A 1 91 ? 15.101 6.719 -7.525 1.00 89.06 91 ASP A O 1
ATOM 711 N N . GLY A 1 92 ? 12.989 6.918 -6.829 1.00 88.00 92 GLY A N 1
ATOM 712 C CA . GLY A 1 92 ? 12.629 5.521 -7.002 1.00 88.00 92 GLY A CA 1
ATOM 713 C C . GLY A 1 92 ? 13.053 4.611 -5.853 1.00 88.00 92 GLY A C 1
ATOM 714 O O . GLY A 1 92 ? 12.803 3.405 -5.929 1.00 88.00 92 GLY A O 1
ATOM 715 N N . ARG A 1 93 ? 13.677 5.127 -4.789 1.00 92.88 93 ARG A N 1
ATOM 716 C CA . ARG A 1 93 ? 13.983 4.333 -3.594 1.00 92.88 93 ARG A CA 1
ATOM 717 C C . ARG A 1 93 ? 12.719 4.054 -2.790 1.00 92.88 93 ARG A C 1
ATOM 719 O O . ARG A 1 93 ? 11.784 4.850 -2.754 1.00 92.88 93 ARG A O 1
ATOM 726 N N . ILE A 1 94 ? 12.717 2.933 -2.080 1.00 93.81 94 ILE A N 1
ATOM 727 C CA . ILE A 1 94 ? 11.676 2.622 -1.102 1.00 93.81 94 ILE A CA 1
ATOM 728 C C . ILE A 1 94 ? 12.249 2.926 0.276 1.00 93.81 94 ILE A C 1
ATOM 730 O O . ILE A 1 94 ? 13.247 2.341 0.690 1.00 93.81 94 ILE A O 1
ATOM 734 N N . GLY A 1 95 ? 11.643 3.891 0.960 1.00 92.31 95 GLY A N 1
ATOM 735 C CA . GLY A 1 95 ? 11.953 4.205 2.349 1.00 92.31 95 GLY A CA 1
ATOM 736 C C . GLY A 1 95 ? 10.918 3.597 3.286 1.00 92.31 95 GLY A C 1
ATOM 737 O O . GLY A 1 95 ? 9.818 3.250 2.863 1.00 92.31 95 GLY A O 1
ATOM 738 N N . SER A 1 96 ? 11.236 3.547 4.575 1.00 93.12 96 SER A N 1
ATOM 739 C CA . SER A 1 96 ? 10.298 3.128 5.616 1.00 93.12 96 SER A CA 1
ATOM 740 C C . SER A 1 96 ? 10.281 4.115 6.776 1.00 93.12 96 SER A C 1
ATOM 742 O O . SER A 1 96 ? 11.311 4.700 7.108 1.00 93.12 96 SER A O 1
ATOM 744 N N . ARG A 1 97 ? 9.126 4.291 7.414 1.00 92.62 97 ARG A N 1
ATOM 745 C CA . ARG A 1 97 ? 8.935 5.152 8.587 1.00 92.62 97 ARG A CA 1
ATOM 746 C C . ARG A 1 97 ? 8.093 4.422 9.625 1.00 92.62 97 ARG A C 1
ATOM 748 O O . ARG A 1 97 ? 7.184 3.681 9.272 1.00 92.62 97 ARG A O 1
ATOM 755 N N . ARG A 1 98 ? 8.371 4.646 10.912 1.00 94.38 98 ARG A N 1
ATOM 756 C CA . ARG A 1 98 ? 7.509 4.170 12.005 1.00 94.38 98 ARG A CA 1
ATOM 757 C C . ARG A 1 98 ? 6.521 5.266 12.377 1.00 94.38 98 ARG A C 1
ATOM 759 O O . ARG A 1 98 ? 6.900 6.200 13.087 1.00 94.38 98 ARG A O 1
ATOM 766 N N . LEU A 1 99 ? 5.282 5.146 11.919 1.00 92.19 99 LEU A N 1
ATOM 767 C CA . LEU A 1 99 ? 4.216 6.120 12.158 1.00 92.19 99 LEU A CA 1
ATOM 768 C C . LEU A 1 99 ? 3.258 5.613 13.232 1.00 92.19 99 LEU A C 1
ATOM 770 O O . LEU A 1 99 ? 3.036 4.410 13.348 1.00 92.19 99 LEU A O 1
ATOM 774 N N . PHE A 1 100 ? 2.721 6.524 14.039 1.00 94.19 100 PHE A N 1
ATOM 775 C CA . PHE A 1 100 ? 1.679 6.184 15.000 1.00 94.19 100 PHE A CA 1
ATOM 776 C C . PHE A 1 100 ? 0.316 6.254 14.315 1.00 94.19 100 PHE A C 1
ATOM 778 O O . PHE A 1 100 ? -0.014 7.278 13.718 1.00 94.19 100 PHE A O 1
ATOM 785 N N . TYR A 1 101 ? -0.469 5.187 14.431 1.00 93.75 101 TYR A N 1
ATOM 786 C CA . TYR A 1 101 ? -1.860 5.154 13.994 1.00 93.75 101 TYR A CA 1
ATOM 787 C C . TYR A 1 101 ? -2.766 4.813 15.162 1.00 93.75 101 TYR A C 1
ATOM 789 O O . TYR A 1 101 ? -2.397 4.050 16.058 1.00 93.75 101 TYR A O 1
ATOM 797 N N . THR A 1 102 ? -3.961 5.388 15.145 1.00 94.38 102 THR A N 1
ATOM 798 C CA . THR A 1 102 ? -4.994 5.097 16.128 1.00 94.38 102 THR A CA 1
ATOM 799 C C . THR A 1 102 ? -5.735 3.819 15.756 1.00 94.38 102 THR A C 1
ATOM 801 O O . THR A 1 102 ? -5.799 3.422 14.591 1.00 94.38 102 THR A O 1
ATOM 804 N N . ARG A 1 103 ? -6.364 3.199 16.756 1.00 93.50 103 ARG A N 1
ATOM 805 C CA . ARG A 1 103 ? -7.447 2.240 16.539 1.00 93.50 103 ARG A CA 1
ATOM 806 C C . ARG A 1 103 ? -8.447 2.829 15.538 1.00 93.50 103 ARG A C 1
ATOM 808 O O . ARG A 1 103 ? -8.634 4.051 15.510 1.00 93.50 103 ARG A O 1
ATOM 815 N N . SER A 1 104 ? -9.125 1.974 14.778 1.00 92.19 104 SER 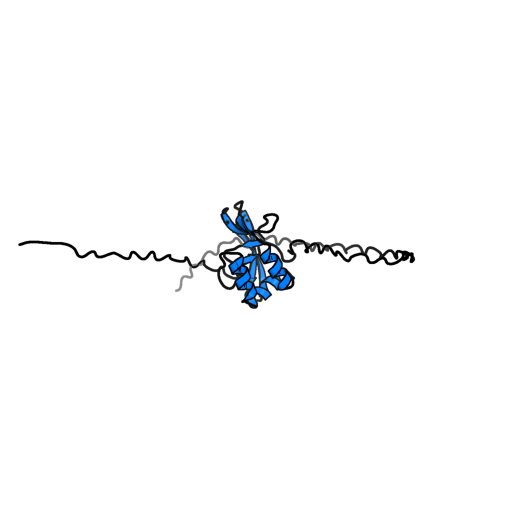A N 1
ATOM 816 C CA . SER A 1 104 ? -10.144 2.360 13.782 1.00 92.19 104 SER A CA 1
ATOM 817 C C . SER A 1 104 ? -9.609 2.989 12.482 1.00 92.19 104 SER A C 1
ATOM 819 O O . SER A 1 104 ? -10.391 3.320 11.595 1.00 92.19 104 SER A O 1
ATOM 821 N N . GLU A 1 105 ? -8.286 3.109 12.302 1.00 93.38 105 GLU A N 1
ATOM 822 C CA . GLU A 1 105 ? -7.719 3.450 10.988 1.00 93.38 105 GLU A CA 1
ATOM 823 C C . GLU A 1 105 ? -8.002 2.322 9.983 1.00 93.38 105 GLU A C 1
ATOM 825 O O . GLU A 1 105 ? -7.794 1.143 10.286 1.00 93.38 105 GLU A O 1
ATOM 830 N N . LYS A 1 106 ? -8.452 2.678 8.774 1.00 95.25 106 LYS A N 1
ATOM 831 C CA . LYS A 1 106 ? -8.787 1.705 7.727 1.00 95.25 106 LYS A CA 1
ATOM 832 C C . LYS A 1 106 ? -7.538 1.149 7.048 1.00 95.25 106 LYS A C 1
ATOM 834 O O . LYS A 1 106 ? -6.714 1.887 6.498 1.00 95.25 106 LYS A O 1
ATOM 839 N N . VAL A 1 107 ? -7.448 -0.172 7.010 1.00 96.44 107 VAL A N 1
ATOM 840 C CA . VAL A 1 107 ? -6.334 -0.929 6.440 1.00 96.44 107 VAL A CA 1
ATOM 841 C C . VAL A 1 107 ? -6.847 -2.067 5.562 1.00 96.44 107 VAL A C 1
ATOM 843 O O . VAL A 1 107 ? -8.014 -2.458 5.616 1.00 96.44 107 VAL A O 1
ATOM 846 N N . LEU A 1 108 ? -5.961 -2.595 4.726 1.00 96.19 108 LEU A N 1
ATOM 847 C CA . LEU A 1 108 ? -6.154 -3.871 4.060 1.00 96.19 108 LEU A CA 1
ATOM 848 C C . LEU A 1 108 ? -5.337 -4.927 4.794 1.00 96.19 108 LEU A C 1
ATOM 850 O O . LEU A 1 108 ? -4.116 -4.790 4.907 1.00 96.19 108 LEU A O 1
ATOM 854 N N . THR A 1 109 ? -6.012 -5.947 5.310 1.00 95.56 109 THR A N 1
ATOM 855 C CA . THR A 1 109 ? -5.420 -7.034 6.086 1.00 95.56 109 THR A CA 1
ATOM 856 C C . THR A 1 109 ? -5.406 -8.336 5.306 1.00 95.56 109 THR A C 1
ATOM 858 O O . THR A 1 109 ? -6.167 -8.527 4.357 1.00 95.56 109 THR A O 1
ATOM 861 N N . ASP A 1 110 ? -4.515 -9.234 5.699 1.00 93.62 110 ASP A N 1
ATOM 862 C CA . ASP A 1 110 ? -4.477 -10.588 5.165 1.00 93.62 110 ASP A CA 1
ATOM 863 C C . ASP A 1 110 ? -5.443 -11.542 5.872 1.00 93.62 110 ASP A C 1
ATOM 865 O O . ASP A 1 110 ? -6.165 -11.163 6.793 1.00 93.62 110 ASP A O 1
ATOM 869 N N . ALA A 1 111 ? -5.446 -12.811 5.458 1.00 90.69 111 ALA A N 1
ATOM 870 C CA . ALA A 1 111 ? -6.274 -13.843 6.080 1.00 90.69 111 ALA A CA 1
ATOM 871 C C . ALA A 1 111 ? -6.004 -14.023 7.589 1.00 90.69 111 ALA A C 1
ATOM 873 O O . ALA A 1 111 ? -6.900 -14.444 8.319 1.00 90.69 111 ALA A O 1
ATOM 874 N N . SER A 1 112 ? -4.804 -13.671 8.058 1.00 89.81 112 SER A N 1
ATOM 875 C CA . SER A 1 112 ? -4.408 -13.712 9.469 1.00 89.81 112 SER A CA 1
ATOM 876 C C . SER A 1 112 ? -4.750 -12.419 10.226 1.00 89.81 112 SER A C 1
ATOM 878 O O . SER A 1 112 ? -4.464 -12.310 11.419 1.00 89.81 112 SER A O 1
ATOM 880 N N . GLY A 1 113 ? -5.341 -11.420 9.561 1.00 90.19 113 GLY A N 1
ATOM 881 C CA . GLY A 1 113 ? -5.670 -10.118 10.141 1.00 90.19 113 GLY A CA 1
ATOM 882 C C . GLY A 1 113 ? -4.464 -9.192 10.327 1.00 90.19 113 GLY A C 1
ATOM 883 O O . GLY A 1 113 ? -4.560 -8.208 11.063 1.00 90.19 113 GLY A O 1
ATOM 884 N N . ARG A 1 114 ? -3.318 -9.486 9.699 1.00 92.62 114 ARG A N 1
ATOM 885 C CA . ARG A 1 114 ? -2.146 -8.600 9.724 1.00 92.62 114 ARG A CA 1
ATOM 886 C C . ARG A 1 114 ? -2.362 -7.447 8.742 1.00 92.62 114 ARG A C 1
ATOM 888 O O . ARG A 1 114 ? -2.733 -7.716 7.602 1.00 92.62 114 ARG A O 1
ATOM 895 N N . PRO A 1 115 ? -2.116 -6.182 9.124 1.00 94.75 115 PRO A N 1
ATOM 896 C CA . PRO A 1 115 ? -2.234 -5.052 8.207 1.00 94.75 115 PRO A CA 1
ATOM 897 C C . PRO A 1 115 ? -1.124 -5.095 7.152 1.00 94.75 115 PRO A C 1
ATOM 899 O O . PRO A 1 115 ? 0.058 -5.057 7.484 1.00 94.75 115 PRO A O 1
ATOM 902 N N . VAL A 1 116 ? -1.514 -5.166 5.880 1.00 95.50 116 VAL A N 1
ATOM 903 C CA . VAL A 1 116 ? -0.612 -5.241 4.718 1.00 95.50 116 VAL A CA 1
ATOM 904 C C . VAL A 1 116 ? -0.482 -3.884 4.042 1.00 95.50 116 VAL A C 1
ATOM 906 O O . VAL A 1 116 ? 0.624 -3.485 3.687 1.00 95.50 116 VAL A O 1
ATOM 909 N N . LEU A 1 117 ? -1.589 -3.155 3.888 1.00 95.56 117 LEU A N 1
ATOM 910 C CA . LEU A 1 117 ? -1.602 -1.807 3.323 1.00 95.56 117 LEU A CA 1
ATOM 911 C C . LEU A 1 117 ? -2.447 -0.880 4.187 1.00 95.56 117 LEU A C 1
ATOM 913 O O . LEU A 1 117 ? -3.500 -1.270 4.692 1.00 95.56 117 LEU A O 1
ATOM 917 N N . ARG A 1 118 ? -2.060 0.388 4.262 1.00 94.44 118 ARG A N 1
ATOM 918 C CA . ARG A 1 118 ? -2.967 1.434 4.729 1.00 94.44 118 ARG A CA 1
ATOM 919 C C . ARG A 1 118 ? -3.888 1.860 3.598 1.00 94.44 118 ARG A C 1
ATOM 921 O O . ARG A 1 118 ? -3.412 2.148 2.504 1.00 94.44 118 ARG A O 1
ATOM 928 N N . LEU A 1 119 ? -5.193 1.936 3.857 1.00 91.06 119 LEU A N 1
ATOM 929 C CA . LEU A 1 119 ? -6.169 2.144 2.792 1.00 91.06 119 LEU A CA 1
ATOM 930 C C . LEU A 1 119 ? -6.056 3.551 2.195 1.00 91.06 119 LEU A C 1
ATOM 932 O O . LEU A 1 119 ? -5.827 3.676 1.003 1.00 91.06 119 LEU A O 1
ATOM 936 N N . ALA A 1 120 ? -6.068 4.594 3.030 1.00 86.12 120 ALA A N 1
ATOM 937 C CA . ALA A 1 120 ? -6.095 5.996 2.593 1.00 86.12 120 ALA A CA 1
ATOM 938 C C . ALA A 1 120 ? -5.038 6.368 1.530 1.00 86.12 120 ALA A C 1
ATOM 940 O O . ALA A 1 120 ? -5.310 7.145 0.614 1.00 86.12 120 ALA A O 1
ATOM 941 N N . CYS A 1 121 ? -3.824 5.826 1.660 1.00 86.19 121 CYS A N 1
ATOM 942 C CA . CYS A 1 121 ? -2.676 6.146 0.813 1.00 86.19 121 CYS A CA 1
ATOM 943 C C . CYS A 1 121 ? -2.055 4.920 0.132 1.00 86.19 121 CYS A C 1
ATOM 945 O O . CYS A 1 121 ? -0.976 5.037 -0.440 1.00 86.19 121 CYS A O 1
ATOM 947 N N . GLY A 1 122 ? -2.675 3.741 0.213 1.00 91.75 122 GLY A N 1
ATOM 948 C CA . GLY A 1 122 ? -2.162 2.503 -0.380 1.00 91.75 122 GLY A CA 1
ATOM 949 C C . GLY A 1 122 ? -0.749 2.097 0.069 1.00 91.75 122 GLY A C 1
ATOM 950 O O . GLY A 1 122 ? -0.124 1.260 -0.577 1.00 91.75 122 GLY A O 1
ATOM 951 N N . ASN A 1 123 ? -0.198 2.689 1.128 1.00 95.06 123 ASN A N 1
ATOM 952 C CA . ASN A 1 123 ? 1.193 2.459 1.501 1.00 95.06 123 ASN A CA 1
ATOM 953 C C . ASN A 1 123 ? 1.357 1.088 2.166 1.00 95.06 123 ASN A C 1
ATOM 955 O O . ASN A 1 123 ? 0.571 0.767 3.066 1.00 95.06 123 ASN A O 1
ATOM 959 N N . PRO A 1 124 ? 2.368 0.291 1.774 1.00 95.69 124 PRO A N 1
ATOM 960 C CA . PRO A 1 124 ? 2.636 -0.977 2.427 1.00 95.69 124 PRO A CA 1
ATOM 961 C C . PRO A 1 124 ? 2.999 -0.807 3.894 1.00 95.69 124 PRO A C 1
ATOM 963 O O . PRO A 1 124 ? 3.693 0.132 4.278 1.00 95.69 124 PRO A O 1
ATOM 966 N N . MET A 1 125 ? 2.544 -1.752 4.705 1.00 95.19 125 MET A N 1
ATOM 967 C CA . MET A 1 125 ? 2.843 -1.868 6.132 1.00 95.19 125 MET A CA 1
ATOM 968 C C . MET A 1 125 ? 3.689 -3.113 6.444 1.00 95.19 125 MET A C 1
ATOM 970 O O . MET A 1 125 ? 4.019 -3.382 7.597 1.00 95.19 125 MET A O 1
ATOM 974 N N . VAL A 1 126 ? 4.069 -3.858 5.401 1.00 93.50 126 VAL A N 1
ATOM 975 C CA . VAL A 1 126 ? 4.896 -5.070 5.450 1.00 93.50 126 VAL A CA 1
ATOM 976 C C . VAL A 1 126 ? 6.053 -4.975 4.457 1.00 93.50 126 VAL A C 1
ATOM 978 O O . VAL A 1 126 ? 5.970 -4.255 3.459 1.00 93.50 126 VAL A O 1
ATOM 981 N N . ALA A 1 127 ? 7.136 -5.697 4.742 1.00 87.56 127 ALA A N 1
ATOM 982 C CA . ALA A 1 127 ? 8.313 -5.773 3.882 1.00 87.56 127 ALA A CA 1
ATOM 983 C C . ALA A 1 127 ? 8.049 -6.573 2.593 1.00 87.56 127 ALA A C 1
ATOM 985 O O . ALA A 1 127 ? 7.066 -7.304 2.494 1.00 87.56 127 ALA A O 1
ATOM 986 N N . GLY A 1 128 ? 8.958 -6.434 1.625 1.00 70.19 128 GLY A N 1
ATOM 987 C CA . GLY A 1 128 ? 8.778 -6.900 0.252 1.00 70.19 128 GLY A CA 1
ATOM 988 C C . GLY A 1 128 ? 8.523 -8.392 0.050 1.00 70.19 128 GLY A C 1
ATOM 989 O O . GLY A 1 128 ? 7.704 -8.745 -0.781 1.00 70.19 128 GLY A O 1
ATOM 990 N N . PHE A 1 129 ? 9.119 -9.283 0.841 1.00 63.78 129 PHE A N 1
ATOM 991 C CA . PHE A 1 129 ? 8.884 -10.734 0.731 1.00 63.78 129 PHE A CA 1
ATOM 992 C C . PHE A 1 129 ? 7.553 -11.172 1.371 1.00 63.78 129 PHE A C 1
ATOM 994 O O . PHE A 1 129 ? 7.491 -12.057 2.222 1.00 63.78 129 PHE A O 1
ATOM 1001 N N . TYR A 1 130 ? 6.468 -10.515 0.980 1.00 60.75 130 TYR A N 1
ATOM 1002 C CA . TYR A 1 130 ? 5.117 -10.840 1.392 1.00 60.75 130 TYR A CA 1
ATOM 1003 C C . TYR A 1 130 ? 4.376 -11.384 0.173 1.00 60.75 130 TYR A C 1
ATOM 1005 O O . TYR A 1 130 ? 3.801 -10.634 -0.607 1.00 60.75 130 TYR A O 1
ATOM 1013 N N . LEU A 1 131 ? 4.416 -12.702 -0.009 1.00 57.50 131 LEU A N 1
ATOM 1014 C CA . LEU A 1 131 ? 3.412 -13.394 -0.803 1.00 57.50 131 LEU A CA 1
ATOM 1015 C C . LEU A 1 131 ? 2.541 -14.167 0.190 1.00 57.50 131 LEU A C 1
ATOM 1017 O O . LEU A 1 131 ? 3.087 -14.973 0.956 1.00 57.50 131 LEU A O 1
ATOM 1021 N N . PRO A 1 132 ? 1.216 -13.923 0.246 1.00 52.81 132 PRO A N 1
ATOM 1022 C CA . PRO A 1 132 ? 0.332 -14.876 0.893 1.00 52.81 132 PRO A CA 1
ATOM 1023 C C . PRO A 1 132 ? 0.602 -16.233 0.240 1.00 52.81 132 PRO A C 1
ATOM 1025 O O . PRO A 1 132 ? 0.868 -16.311 -0.959 1.00 52.81 132 PRO A O 1
ATOM 1028 N N . LYS A 1 133 ? 0.676 -17.261 1.089 1.00 47.53 133 LYS A N 1
ATOM 1029 C CA . LYS A 1 133 ? 1.025 -18.651 0.771 1.00 47.53 133 LYS A CA 1
ATOM 1030 C C . LYS A 1 133 ? 0.677 -18.996 -0.689 1.00 47.53 133 LYS A C 1
ATOM 1032 O O . LYS A 1 133 ? -0.482 -18.796 -1.052 1.00 47.53 133 LYS A O 1
ATOM 1037 N N . PRO A 1 134 ? 1.618 -19.518 -1.504 1.00 45.09 134 PRO A N 1
ATOM 1038 C CA . PRO A 1 134 ? 1.304 -19.878 -2.882 1.00 45.09 134 PRO A CA 1
ATOM 1039 C C . PRO A 1 134 ? 0.048 -20.756 -2.892 1.00 45.09 134 PRO A C 1
ATOM 1041 O O . PRO A 1 134 ? -0.094 -21.599 -1.988 1.00 45.09 134 PRO A O 1
ATOM 1044 N N . PRO A 1 135 ? -0.876 -20.561 -3.854 1.00 44.81 135 PRO A N 1
ATOM 1045 C CA . PRO A 1 135 ? -2.041 -21.417 -3.962 1.00 44.81 135 PRO A CA 1
ATOM 1046 C C . PRO A 1 135 ? -1.530 -22.849 -3.955 1.00 44.81 135 PRO A C 1
ATOM 1048 O O . PRO A 1 135 ? -0.613 -23.203 -4.698 1.00 44.81 135 PRO A O 1
ATOM 1051 N N . THR A 1 136 ? -2.069 -23.661 -3.049 1.00 44.31 136 THR A N 1
ATOM 1052 C CA . THR A 1 136 ? -1.815 -25.095 -3.076 1.00 44.31 136 THR A CA 1
ATOM 1053 C C . THR A 1 136 ? -2.449 -25.585 -4.368 1.00 44.31 136 THR A C 1
ATOM 1055 O O . THR A 1 136 ? -3.643 -25.871 -4.409 1.00 44.31 136 THR A O 1
ATOM 1058 N N . LEU A 1 137 ? -1.676 -25.586 -5.455 1.00 45.28 137 LEU A N 1
ATOM 1059 C CA . LEU A 1 137 ? -2.037 -26.274 -6.677 1.00 45.28 137 LEU A CA 1
ATOM 1060 C C . LEU A 1 137 ? -2.096 -27.741 -6.278 1.00 45.28 137 LEU A C 1
ATOM 1062 O O . LEU A 1 137 ? -1.078 -28.423 -6.187 1.00 45.28 137 LEU A O 1
ATOM 1066 N N . VAL A 1 138 ? -3.297 -28.216 -5.960 1.00 46.84 138 VAL A N 1
ATOM 1067 C CA . VAL A 1 138 ? -3.551 -29.645 -5.890 1.00 46.84 138 VAL A CA 1
ATOM 1068 C C . VAL A 1 138 ? -3.426 -30.108 -7.333 1.00 46.84 138 VAL A C 1
ATOM 1070 O O . VAL A 1 138 ? -4.389 -30.045 -8.096 1.00 46.84 138 VAL A O 1
ATOM 1073 N N . SER A 1 139 ? -2.212 -30.484 -7.740 1.00 43.81 139 SER A N 1
ATOM 1074 C CA . SER A 1 139 ? -1.976 -31.133 -9.021 1.00 43.81 139 SER A CA 1
ATOM 1075 C C . SER A 1 139 ? -2.672 -32.484 -8.959 1.00 43.81 139 SER A C 1
ATOM 1077 O O . SER A 1 139 ? -2.092 -33.495 -8.577 1.00 43.81 139 SER A O 1
ATOM 1079 N N . ARG A 1 140 ? -3.965 -32.502 -9.282 1.00 49.59 140 ARG A N 1
ATOM 1080 C CA . ARG A 1 140 ? -4.674 -33.726 -9.635 1.00 49.59 140 ARG A CA 1
ATOM 1081 C C . ARG A 1 140 ? -4.301 -34.054 -11.068 1.00 49.59 140 ARG A C 1
ATOM 1083 O O . ARG A 1 140 ? -5.109 -33.912 -11.979 1.00 49.59 140 ARG A O 1
ATOM 1090 N N . THR A 1 141 ? -3.063 -34.480 -11.260 1.00 44.16 141 THR A N 1
ATOM 1091 C CA . THR A 1 141 ? -2.758 -35.324 -12.404 1.00 44.16 141 THR A CA 1
ATOM 1092 C C . THR A 1 141 ? -3.388 -36.676 -12.066 1.00 44.16 141 THR A C 1
ATOM 1094 O O . THR A 1 141 ? -3.009 -37.260 -11.047 1.00 44.16 141 THR A O 1
ATOM 1097 N N . PRO A 1 142 ? -4.391 -37.178 -12.811 1.00 48.59 142 PRO A N 1
ATOM 1098 C CA . PRO A 1 142 ? -4.754 -38.577 -12.674 1.00 48.59 142 PRO A CA 1
ATOM 1099 C C . PRO A 1 142 ? -3.499 -39.387 -12.998 1.00 48.59 142 PRO A C 1
ATOM 1101 O O . PRO A 1 142 ? -2.909 -39.226 -14.066 1.00 48.59 142 PRO A O 1
ATOM 1104 N N . ILE A 1 143 ? -3.065 -40.200 -12.037 1.00 48.50 143 ILE A N 1
ATOM 1105 C CA . ILE A 1 143 ? -1.994 -41.176 -12.215 1.00 48.50 143 ILE A CA 1
ATOM 1106 C C . ILE A 1 143 ? -2.535 -42.194 -13.222 1.00 48.50 143 ILE A C 1
ATOM 1108 O O . ILE A 1 143 ? -3.234 -43.138 -12.864 1.00 48.50 143 ILE A O 1
ATOM 1112 N N . VAL A 1 144 ? -2.289 -41.946 -14.506 1.00 52.69 144 VAL A N 1
ATOM 1113 C CA . VAL A 1 144 ? -2.339 -42.990 -15.524 1.00 52.69 144 VAL A CA 1
ATOM 1114 C C . VAL A 1 144 ? -1.162 -43.898 -15.206 1.00 52.69 144 VAL A C 1
ATOM 1116 O O . VAL A 1 144 ? -0.029 -43.429 -15.121 1.00 52.69 144 VAL A O 1
ATOM 1119 N N . GLY A 1 145 ? -1.469 -45.165 -14.925 1.00 57.94 145 GLY A N 1
ATOM 1120 C CA . GLY A 1 145 ? -0.513 -46.156 -14.453 1.00 57.94 145 GLY A CA 1
ATOM 1121 C C . GLY A 1 145 ?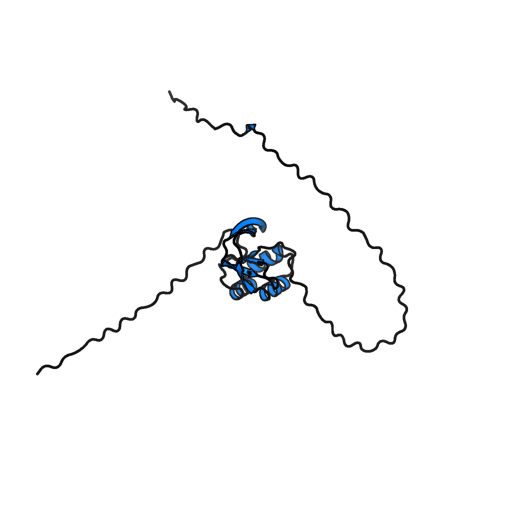 0.728 -46.211 -15.334 1.00 57.94 145 GLY A C 1
ATOM 1122 O O . GLY A 1 145 ? 0.653 -46.587 -16.502 1.00 57.94 145 GLY A O 1
ATOM 1123 N N . ILE A 1 146 ? 1.862 -45.851 -14.745 1.00 52.00 146 ILE A N 1
ATOM 1124 C CA . ILE A 1 146 ? 3.177 -46.230 -15.242 1.00 52.00 146 ILE A CA 1
ATOM 1125 C C . ILE A 1 146 ? 3.532 -47.513 -14.479 1.00 52.00 146 ILE A C 1
ATOM 1127 O O . ILE A 1 146 ? 3.418 -47.511 -13.248 1.00 52.00 146 ILE A O 1
ATOM 1131 N N . PRO A 1 147 ? 3.873 -48.620 -15.162 1.00 51.62 147 PRO A N 1
ATOM 1132 C CA . PRO A 1 147 ? 4.332 -49.822 -14.485 1.00 51.62 147 PRO A CA 1
ATOM 1133 C C . PRO A 1 147 ? 5.589 -49.496 -13.672 1.00 51.62 147 PRO A C 1
ATOM 1135 O O . PRO A 1 147 ? 6.523 -48.874 -14.174 1.00 51.62 147 PRO A O 1
ATOM 1138 N N . MET A 1 148 ? 5.557 -49.881 -12.395 1.00 55.91 148 MET A N 1
ATOM 1139 C CA . MET A 1 148 ? 6.715 -49.899 -11.509 1.00 55.91 148 MET A CA 1
ATOM 1140 C C . MET A 1 148 ? 7.767 -50.819 -12.117 1.00 55.91 148 MET A C 1
ATOM 1142 O O . MET A 1 148 ? 7.532 -52.018 -12.146 1.00 55.91 148 MET A O 1
ATOM 1146 N N . ASP A 1 149 ? 8.870 -50.253 -12.592 1.00 59.94 149 ASP A N 1
ATOM 1147 C CA . ASP A 1 149 ? 10.194 -50.879 -12.608 1.00 59.94 149 ASP A CA 1
ATOM 1148 C C . ASP A 1 149 ? 11.212 -49.831 -13.069 1.00 59.94 149 ASP A C 1
ATOM 1150 O O . ASP A 1 149 ? 11.488 -49.693 -14.254 1.00 59.94 149 ASP A O 1
ATOM 1154 N N . GLU A 1 150 ? 11.739 -49.059 -12.118 1.00 58.00 150 GLU A N 1
ATOM 1155 C CA . GLU A 1 150 ? 13.114 -48.555 -12.181 1.00 58.00 150 GLU A CA 1
ATOM 1156 C C . GLU A 1 150 ? 13.500 -48.056 -10.783 1.00 58.00 150 GLU A C 1
ATOM 1158 O O . GLU A 1 150 ? 12.984 -47.048 -10.292 1.00 58.00 150 GLU A O 1
ATOM 1163 N N . GLU A 1 151 ? 14.370 -48.805 -10.104 1.00 61.22 151 GLU A N 1
ATOM 1164 C CA . GLU A 1 151 ? 15.084 -48.336 -8.918 1.00 61.22 151 GLU A CA 1
ATOM 1165 C C . GLU A 1 151 ? 15.968 -47.153 -9.330 1.00 61.22 151 GLU A C 1
ATOM 1167 O O . GLU A 1 151 ? 17.112 -47.316 -9.748 1.00 61.22 151 GLU A O 1
ATOM 1172 N N . ALA A 1 152 ? 15.421 -45.941 -9.242 1.00 54.88 152 ALA A N 1
ATOM 1173 C CA . ALA A 1 152 ? 16.208 -44.725 -9.329 1.00 54.88 152 ALA A CA 1
ATOM 1174 C C . ALA A 1 152 ? 17.051 -44.609 -8.052 1.00 54.88 152 ALA A C 1
ATOM 1176 O O . ALA A 1 152 ? 16.553 -44.284 -6.972 1.00 54.88 152 ALA A O 1
ATOM 1177 N N . GLU A 1 153 ? 18.334 -44.919 -8.201 1.00 51.34 153 GLU A N 1
ATOM 1178 C CA . GLU A 1 153 ? 19.386 -44.706 -7.218 1.00 51.34 153 GLU A CA 1
ATOM 1179 C C . GLU A 1 153 ? 19.314 -43.254 -6.704 1.00 51.34 153 GLU A C 1
ATOM 1181 O O . GLU A 1 153 ? 19.455 -42.286 -7.454 1.00 51.34 153 GLU A O 1
ATOM 1186 N N . LEU A 1 154 ? 19.011 -43.094 -5.413 1.00 49.31 154 LEU A N 1
ATOM 1187 C CA . LEU A 1 154 ? 18.955 -41.800 -4.737 1.00 49.31 154 LEU A CA 1
ATOM 1188 C C . LEU A 1 154 ? 20.372 -41.227 -4.638 1.00 49.31 154 LEU A C 1
ATOM 1190 O O . LEU A 1 154 ? 21.091 -41.485 -3.673 1.00 49.31 154 LEU A O 1
ATOM 1194 N N . THR A 1 155 ? 20.772 -40.410 -5.609 1.00 47.81 155 THR A N 1
ATOM 1195 C CA . THR A 1 155 ? 21.960 -39.568 -5.463 1.00 47.81 155 THR A CA 1
ATOM 1196 C C . THR A 1 155 ? 21.661 -38.516 -4.399 1.00 47.81 155 THR A C 1
ATOM 1198 O O . THR A 1 155 ? 20.899 -37.574 -4.622 1.00 47.81 155 THR A O 1
ATOM 1201 N N . ILE A 1 156 ? 22.232 -38.711 -3.211 1.00 53.00 156 ILE A N 1
ATOM 1202 C CA . ILE A 1 156 ? 22.179 -37.764 -2.098 1.00 53.00 156 ILE A CA 1
ATOM 1203 C C . ILE A 1 156 ? 22.812 -36.459 -2.585 1.00 53.00 156 ILE A C 1
ATOM 1205 O O . ILE A 1 156 ? 24.023 -36.378 -2.780 1.00 53.00 156 ILE A O 1
ATOM 1209 N N . ILE A 1 157 ? 21.984 -35.443 -2.820 1.00 57.53 157 ILE A N 1
ATOM 1210 C CA . ILE A 1 157 ? 22.464 -34.092 -3.089 1.00 57.53 157 ILE A CA 1
ATOM 1211 C C . ILE A 1 157 ? 22.926 -33.541 -1.741 1.00 57.53 157 ILE A C 1
ATOM 1213 O O . ILE A 1 157 ? 22.129 -33.402 -0.814 1.00 57.53 157 ILE A O 1
ATOM 1217 N N . GLU A 1 158 ? 24.227 -33.302 -1.628 1.00 63.66 158 GLU A N 1
ATOM 1218 C CA . GLU A 1 158 ? 24.873 -32.739 -0.449 1.00 63.66 158 GLU A CA 1
ATOM 1219 C C . GLU A 1 158 ? 24.214 -31.402 -0.078 1.00 63.66 158 GLU A C 1
ATOM 1221 O O . GLU A 1 158 ? 24.162 -30.460 -0.874 1.00 63.66 158 GLU A O 1
ATOM 1226 N N . THR A 1 159 ? 23.650 -31.346 1.129 1.00 59.12 159 THR A N 1
ATOM 1227 C CA . THR A 1 159 ? 23.055 -30.144 1.713 1.00 59.12 159 THR A CA 1
ATOM 1228 C C . THR A 1 159 ? 24.143 -29.089 1.870 1.00 59.12 159 THR A C 1
ATOM 1230 O O . THR A 1 159 ? 24.936 -29.141 2.805 1.00 59.12 159 THR A O 1
ATOM 1233 N N . ILE A 1 160 ? 24.183 -28.120 0.958 1.00 65.38 160 ILE A N 1
ATOM 1234 C CA . ILE A 1 160 ? 25.035 -26.941 1.106 1.00 65.38 160 ILE A CA 1
ATOM 1235 C C . ILE A 1 160 ? 24.471 -26.130 2.274 1.00 65.38 160 ILE A C 1
ATOM 1237 O O . ILE A 1 160 ? 23.376 -25.568 2.182 1.00 65.38 160 ILE A O 1
ATOM 1241 N N . GLU A 1 161 ? 25.200 -26.101 3.387 1.00 70.88 161 GLU A N 1
ATOM 1242 C CA . GLU A 1 161 ? 24.842 -25.276 4.535 1.00 70.88 161 GLU A CA 1
ATOM 1243 C C . GLU A 1 161 ? 24.818 -23.792 4.132 1.00 70.88 161 GLU A C 1
ATOM 1245 O O . GLU A 1 161 ? 25.733 -23.318 3.446 1.00 70.88 161 GLU A O 1
ATOM 1250 N N . PRO A 1 162 ? 23.786 -23.025 4.529 1.00 65.50 162 PRO A N 1
ATOM 1251 C CA . PRO A 1 162 ? 23.761 -21.595 4.274 1.00 65.50 162 PRO A CA 1
ATOM 1252 C C . PRO A 1 162 ? 24.947 -20.938 4.985 1.00 65.50 162 PRO A C 1
ATOM 1254 O O . PRO A 1 162 ? 25.080 -21.022 6.205 1.00 65.50 162 PRO A O 1
ATOM 1257 N N . SER A 1 163 ? 25.803 -20.269 4.209 1.00 65.06 163 SER A N 1
ATOM 1258 C CA . SER A 1 163 ? 26.942 -19.514 4.724 1.00 65.06 163 SER A CA 1
ATOM 1259 C C . SER A 1 163 ? 26.484 -18.546 5.814 1.00 65.06 163 SER A C 1
ATOM 1261 O O . SER A 1 163 ? 25.565 -17.751 5.590 1.00 65.06 163 SER A O 1
ATOM 1263 N N . ALA A 1 164 ? 27.134 -18.622 6.975 1.00 57.97 164 ALA A N 1
ATOM 1264 C CA . ALA A 1 164 ? 26.879 -17.775 8.127 1.00 57.97 164 ALA A CA 1
ATOM 1265 C C . ALA A 1 164 ? 26.803 -16.290 7.735 1.00 57.97 164 ALA A C 1
ATOM 1267 O O . ALA A 1 164 ? 27.664 -15.758 7.032 1.00 57.97 164 ALA A O 1
ATOM 1268 N N . TYR A 1 165 ? 25.747 -15.630 8.203 1.00 55.09 165 TYR A N 1
ATOM 1269 C CA . TYR A 1 165 ? 25.576 -14.190 8.104 1.00 55.09 165 TYR A CA 1
ATOM 1270 C C . TYR A 1 165 ? 26.764 -13.495 8.775 1.00 55.09 165 TYR A C 1
ATOM 1272 O O . TYR A 1 165 ? 27.044 -13.739 9.946 1.00 55.09 165 TYR A O 1
ATOM 1280 N N . ILE A 1 166 ? 27.447 -12.612 8.046 1.00 58.88 166 ILE A N 1
ATOM 1281 C CA . ILE A 1 166 ? 28.374 -11.669 8.670 1.00 58.88 166 ILE A CA 1
ATOM 1282 C C . ILE A 1 166 ? 27.514 -10.614 9.364 1.00 58.88 166 ILE A C 1
ATOM 1284 O O . ILE A 1 166 ? 26.924 -9.751 8.707 1.00 58.88 166 ILE A O 1
ATOM 1288 N N . GLU A 1 167 ? 27.424 -10.696 10.691 1.00 60.34 167 GLU A N 1
ATOM 1289 C CA . GLU A 1 167 ? 27.011 -9.568 11.519 1.00 60.34 167 GLU A CA 1
ATOM 1290 C C . GLU A 1 167 ? 27.992 -8.427 11.246 1.00 60.34 167 GLU A C 1
ATOM 1292 O O . GLU A 1 167 ? 29.140 -8.428 11.682 1.00 60.34 167 GLU A O 1
ATOM 1297 N N . THR A 1 168 ? 27.566 -7.472 10.423 1.00 62.38 168 THR A N 1
ATOM 1298 C CA . THR A 1 168 ? 28.304 -6.225 10.271 1.00 62.38 168 THR A CA 1
ATOM 1299 C C . THR A 1 168 ? 28.084 -5.447 11.555 1.00 62.38 168 THR A C 1
ATOM 1301 O O . THR A 1 168 ? 26.959 -5.024 11.826 1.00 62.38 168 THR A O 1
ATOM 1304 N N . ASP A 1 169 ? 29.151 -5.304 12.337 1.00 59.81 169 ASP A N 1
ATOM 1305 C CA . ASP A 1 169 ? 29.209 -4.492 13.547 1.00 59.81 169 ASP A CA 1
ATOM 1306 C C . ASP A 1 169 ? 28.579 -3.120 13.270 1.00 59.81 169 ASP A C 1
ATOM 1308 O O . ASP A 1 169 ? 29.122 -2.277 12.546 1.00 59.81 169 ASP A O 1
ATOM 1312 N N . LEU A 1 170 ? 27.380 -2.905 13.812 1.00 51.81 170 LEU A N 1
ATOM 1313 C CA . LEU A 1 170 ? 26.757 -1.594 13.847 1.00 51.81 170 LEU A CA 1
ATOM 1314 C C . LEU A 1 170 ? 27.559 -0.765 14.842 1.00 51.81 170 LEU A C 1
ATOM 1316 O O . LEU A 1 170 ? 27.281 -0.772 16.040 1.00 51.81 170 LEU A O 1
ATOM 13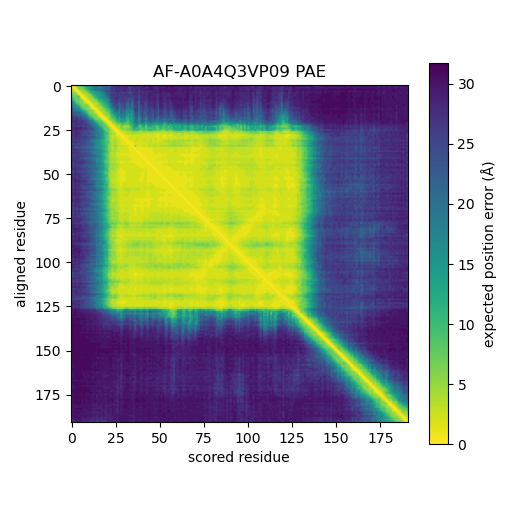20 N N . ALA A 1 171 ? 28.557 -0.043 14.336 1.00 55.28 171 ALA A N 1
ATOM 1321 C CA . ALA A 1 171 ? 29.214 1.012 15.082 1.00 55.28 171 ALA A CA 1
ATOM 1322 C C . ALA A 1 171 ? 28.140 2.020 15.520 1.00 55.28 171 ALA A C 1
ATOM 1324 O O . ALA A 1 171 ? 27.646 2.828 14.729 1.00 55.28 171 ALA A O 1
ATOM 1325 N N . TYR A 1 172 ? 27.739 1.938 16.788 1.00 52.44 172 TYR A N 1
ATOM 1326 C CA . TYR A 1 172 ? 26.926 2.959 17.420 1.00 52.44 172 TYR A CA 1
ATOM 1327 C C . TYR A 1 172 ? 27.735 4.251 17.397 1.00 52.44 172 TYR A C 1
ATOM 1329 O O . TYR A 1 172 ? 28.739 4.390 18.093 1.00 52.44 172 TYR A O 1
ATOM 1337 N N . PHE A 1 173 ? 27.302 5.201 16.573 1.00 58.38 173 PHE A N 1
ATOM 1338 C CA . PHE A 1 173 ? 27.775 6.570 16.664 1.00 58.38 173 PHE A CA 1
ATOM 1339 C C . PHE A 1 173 ? 27.297 7.112 18.011 1.00 58.38 173 PHE A C 1
ATOM 1341 O O . PHE A 1 173 ? 26.124 7.452 18.163 1.00 58.38 173 PHE A O 1
ATOM 1348 N N . VAL A 1 174 ? 28.181 7.126 19.007 1.00 67.62 174 VAL A N 1
ATOM 1349 C CA . VAL A 1 174 ? 27.955 7.876 20.240 1.00 67.62 174 VAL A CA 1
ATO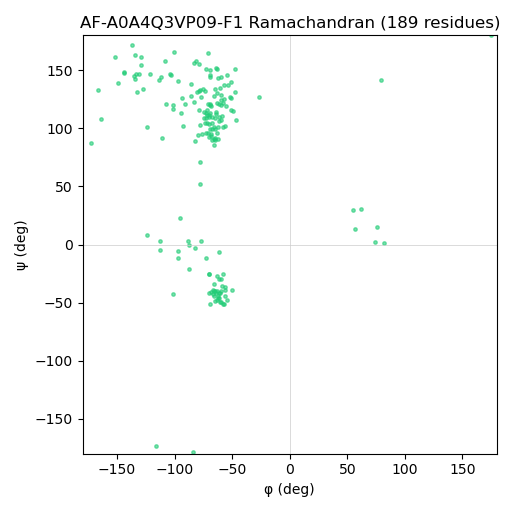M 1350 C C . VAL A 1 174 ? 28.140 9.348 19.867 1.00 67.62 174 VAL A C 1
ATOM 1352 O O . VAL A 1 174 ? 29.246 9.729 19.480 1.00 67.62 174 VAL A O 1
ATOM 1355 N N . PRO A 1 175 ? 27.088 10.183 19.898 1.00 64.56 175 PRO A N 1
ATOM 1356 C CA . PRO A 1 175 ? 27.267 11.608 19.690 1.00 64.56 175 PRO A CA 1
ATOM 1357 C C . PRO A 1 175 ? 28.133 12.156 20.831 1.00 64.56 175 PRO A C 1
ATOM 1359 O O . PRO A 1 175 ? 27.790 12.000 22.001 1.00 64.56 175 PRO A O 1
ATOM 1362 N N . SER A 1 176 ? 29.273 12.756 20.480 1.00 62.75 176 SER A N 1
ATOM 1363 C CA . SER A 1 176 ? 30.130 13.487 21.419 1.00 62.75 176 SER A CA 1
ATOM 1364 C C . SER A 1 176 ? 29.333 14.610 22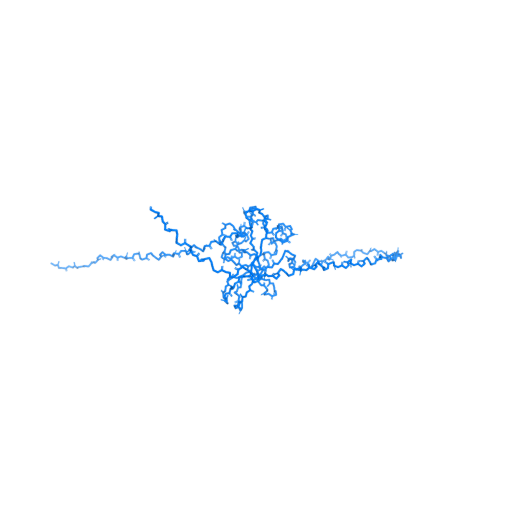.097 1.00 62.75 176 SER A C 1
ATOM 1366 O O . SER A 1 176 ? 28.587 15.330 21.427 1.00 62.75 176 SER A O 1
ATOM 1368 N N . GLU A 1 177 ? 29.514 14.786 23.410 1.00 60.72 177 GLU A N 1
ATOM 1369 C CA . GLU A 1 177 ? 28.900 15.858 24.218 1.00 60.72 177 GLU A CA 1
ATOM 1370 C C . GLU A 1 177 ? 29.305 17.281 23.779 1.00 60.72 177 GLU A C 1
ATOM 1372 O O . GLU A 1 177 ? 28.735 18.267 24.242 1.00 60.72 177 GLU A O 1
ATOM 1377 N N . GLU A 1 178 ? 30.239 17.424 22.840 1.00 58.47 178 GLU A N 1
ATOM 1378 C CA . GLU A 1 178 ? 30.791 18.717 22.424 1.00 58.47 178 GLU A CA 1
ATOM 1379 C C . GLU A 1 178 ? 29.827 19.587 21.583 1.00 58.47 178 GLU A C 1
ATOM 1381 O O . GLU A 1 178 ? 30.050 20.783 21.416 1.00 58.47 178 GLU A O 1
ATOM 1386 N N . ALA A 1 179 ? 28.703 19.039 21.103 1.00 55.22 179 ALA A N 1
ATOM 1387 C CA . ALA A 1 179 ? 27.735 19.774 20.274 1.00 55.22 179 ALA A CA 1
ATOM 1388 C C . ALA A 1 179 ? 26.638 20.532 21.058 1.00 55.22 179 ALA A C 1
ATOM 1390 O O . ALA A 1 179 ? 25.752 21.128 20.444 1.00 55.22 179 ALA A O 1
ATOM 1391 N N . ALA A 1 180 ? 26.665 20.528 22.395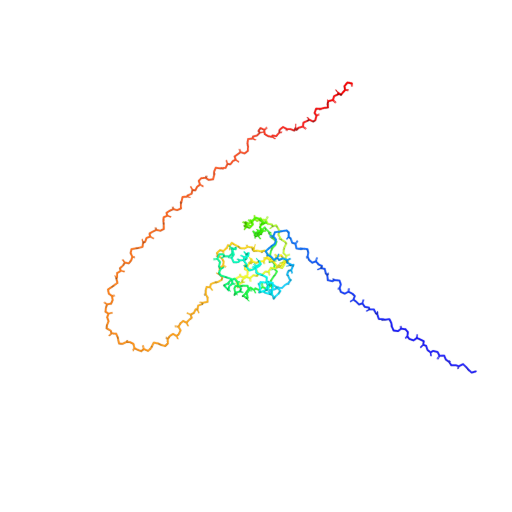 1.00 56.38 180 ALA A N 1
ATOM 1392 C CA . ALA A 1 180 ? 25.630 21.152 23.228 1.00 56.38 180 ALA A CA 1
ATOM 1393 C C . ALA A 1 180 ? 25.953 22.588 23.690 1.00 56.38 180 ALA A C 1
ATOM 1395 O O . ALA A 1 180 ? 25.388 23.050 24.682 1.00 56.38 180 ALA A O 1
ATOM 1396 N N . GLN A 1 181 ? 26.834 23.322 22.999 1.00 62.50 181 GLN A N 1
ATOM 1397 C CA . GLN A 1 181 ? 26.997 24.748 23.294 1.00 62.50 181 GLN A CA 1
ATOM 1398 C C . GLN A 1 181 ? 25.919 25.575 22.574 1.00 62.50 181 GLN A C 1
ATOM 1400 O O . GLN A 1 181 ? 25.808 25.508 21.347 1.00 62.50 181 GLN A O 1
ATOM 1405 N N . PRO A 1 182 ? 25.108 26.365 23.303 1.00 64.00 182 PRO A N 1
ATOM 1406 C CA . PRO A 1 182 ? 24.156 27.270 22.682 1.00 64.00 182 PRO A CA 1
ATOM 1407 C C . PRO A 1 182 ? 24.908 28.328 21.868 1.00 64.00 182 PRO A C 1
ATOM 1409 O O . PRO A 1 182 ? 25.816 28.987 22.373 1.00 64.00 182 PRO A O 1
ATOM 1412 N N . LEU A 1 183 ? 24.497 28.518 20.613 1.00 62.62 183 LEU A N 1
ATOM 1413 C CA . LEU A 1 183 ? 24.918 29.655 19.798 1.00 62.62 183 LEU A CA 1
ATOM 1414 C C . LEU A 1 183 ? 24.361 30.931 20.438 1.00 62.62 183 LEU A C 1
ATOM 1416 O O . LEU A 1 183 ? 23.231 31.333 20.167 1.00 62.62 183 LEU A O 1
ATOM 1420 N N . VAL A 1 184 ? 25.135 31.553 21.324 1.00 66.81 184 VAL A N 1
ATOM 1421 C CA . VAL A 1 184 ? 24.840 32.900 21.814 1.00 66.81 184 VAL A CA 1
ATOM 1422 C C . VAL A 1 184 ? 25.059 33.860 20.640 1.00 66.81 184 VAL A C 1
ATOM 1424 O O . VAL A 1 184 ? 26.171 33.903 20.108 1.00 66.81 184 VAL A O 1
ATOM 1427 N N . PRO A 1 185 ? 24.050 34.631 20.199 1.00 65.62 185 PRO A N 1
ATOM 1428 C CA . PRO A 1 185 ? 24.260 35.642 19.177 1.00 65.62 185 PRO A CA 1
ATOM 1429 C C . PRO A 1 185 ? 25.206 36.703 19.740 1.00 65.62 185 PRO A C 1
ATOM 1431 O O . PRO A 1 185 ? 24.864 37.413 20.686 1.00 65.62 185 PRO A O 1
ATOM 1434 N N . THR A 1 186 ? 26.408 36.819 19.182 1.00 63.62 186 THR A N 1
ATOM 1435 C CA . THR A 1 186 ? 27.270 37.963 19.473 1.00 63.62 186 THR A CA 1
ATOM 1436 C C . THR A 1 186 ? 26.640 39.185 18.811 1.00 63.62 186 THR A C 1
ATOM 1438 O O . THR A 1 186 ? 26.612 39.284 17.586 1.00 63.62 186 THR A O 1
ATOM 1441 N N . ALA A 1 187 ? 26.095 40.103 19.610 1.00 62.94 187 ALA A N 1
ATOM 1442 C CA . ALA A 1 187 ? 25.661 41.402 19.117 1.00 62.94 187 ALA A CA 1
ATOM 1443 C C . ALA A 1 187 ? 26.886 42.143 18.562 1.00 62.94 187 ALA A C 1
ATOM 1445 O O . ALA A 1 187 ? 27.746 42.593 19.317 1.00 62.94 187 ALA A O 1
ATOM 1446 N N . GLN A 1 188 ? 26.989 42.234 17.237 1.00 59.00 188 GLN A N 1
ATOM 1447 C CA . GLN A 1 188 ? 27.943 43.133 16.604 1.00 59.00 188 GLN A CA 1
ATOM 1448 C C . GLN A 1 188 ? 27.405 44.558 16.745 1.00 59.00 188 GLN A C 1
ATOM 1450 O O . GLN A 1 188 ? 26.405 44.920 16.127 1.00 59.00 188 GLN A O 1
ATOM 1455 N N . LEU A 1 189 ? 28.059 45.356 17.588 1.00 54.59 189 LEU A N 1
ATOM 1456 C CA . LEU A 1 189 ? 27.910 46.807 17.573 1.00 54.59 189 LEU A CA 1
ATOM 1457 C C . LEU A 1 189 ? 28.586 47.321 16.299 1.00 54.59 189 LEU A C 1
ATOM 1459 O O . LEU A 1 189 ? 29.802 47.211 16.148 1.00 54.59 189 LEU A O 1
ATOM 1463 N N . VAL A 1 190 ? 27.779 47.825 15.370 1.00 57.88 190 VAL A N 1
ATOM 1464 C CA . VAL A 1 190 ? 28.254 48.549 14.188 1.00 57.88 190 VAL A CA 1
ATOM 1465 C C . VAL A 1 190 ? 28.610 49.978 14.635 1.00 57.88 190 VAL A C 1
ATOM 1467 O O . VAL A 1 190 ? 27.811 50.557 15.375 1.00 57.88 190 VAL A O 1
ATOM 1470 N N . PRO A 1 191 ? 29.792 50.514 14.267 1.00 67.31 191 PRO A N 1
ATOM 1471 C CA . PRO A 1 191 ? 30.218 51.867 14.635 1.00 67.31 191 PRO A CA 1
ATOM 1472 C C . PRO A 1 191 ? 29.398 52.971 13.958 1.00 67.31 191 PRO A C 1
ATOM 1474 O O . PRO A 1 191 ? 28.892 52.741 12.834 1.00 67.31 191 PRO A O 1
#